Protein 3NO2 (pdb70)

Radius of gyration: 17.22 Å; Cα contacts (8 Å, |Δi|>4): 826; chains: 1; bounding box: 42×47×45 Å

Structure (mmCIF, N/CA/C/O backbone):
data_3NO2
#
_entry.id   3NO2
#
_cell.length_a   46.173
_cell.length_b   63.798
_cell.length_c   105.600
_cell.angle_alpha   90.000
_cell.angle_beta   90.000
_cell.angle_gamma   90.000
#
_symmetry.space_group_name_H-M   'P 21 21 21'
#
loop_
_entity.id
_entity.type
_entity.pdbx_description
1 polymer 'uncharacterized protein'
2 non-polymer 'CHLORIDE ION'
3 non-polymer 'CITRIC ACID'
4 non-polymer DI(HYDROXYETHYL)ETHER
5 water water
#
loop_
_atom_site.group_PDB
_atom_site.id
_atom_site.type_symbol
_atom_site.label_atom_id
_atom_site.label_alt_id
_atom_site.label_comp_id
_atom_site.label_asym_id
_atom_site.label_entity_id
_atom_site.label_seq_id
_atom_site.pdbx_PDB_ins_code
_atom_site.Cartn_x
_atom_site.Cartn_y
_atom_site.Cartn_z
_atom_site.occupancy
_atom_site.B_iso_or_equiv
_atom_site.auth_seq_id
_atom_site.auth_comp_id
_atom_site.auth_asym_id
_atom_site.auth_atom_id
_atom_site.pdbx_PDB_model_num
ATOM 1 N N . SER A 1 3 ? 39.766 -15.706 13.793 1.00 38.00 21 SER A N 1
ATOM 2 C CA . SER A 1 3 ? 41.202 -15.288 13.749 1.00 35.06 21 SER A CA 1
ATOM 3 C C . SER A 1 3 ? 41.467 -14.220 14.809 1.00 29.92 21 SER A C 1
ATOM 4 O O . SER A 1 3 ? 40.515 -13.579 15.292 1.00 28.73 21 SER A O 1
ATOM 6 N N . PRO A 1 4 ? 42.748 -14.018 15.174 1.00 24.92 22 PRO A N 1
ATOM 7 C CA . PRO A 1 4 ? 43.090 -12.937 16.114 1.00 19.89 22 PRO A CA 1
ATOM 8 C C . PRO A 1 4 ? 42.546 -11.590 15.628 1.00 16.05 22 PRO A C 1
ATOM 9 O O . PRO A 1 4 ? 42.547 -11.306 14.423 1.00 17.23 22 PRO A O 1
ATOM 13 N N . GLN A 1 5 ? 42.075 -10.814 16.573 1.00 13.14 23 GLN A N 1
ATOM 14 C CA . GLN A 1 5 ? 41.695 -9.446 16.326 1.00 11.60 23 GLN A CA 1
ATOM 15 C C . GLN A 1 5 ? 42.932 -8.668 15.855 1.00 10.67 23 GLN A C 1
ATOM 16 O O . GLN A 1 5 ? 44.033 -8.842 16.384 1.00 11.94 23 GLN A O 1
ATOM 22 N N . HIS A 1 6 ? 42.739 -7.809 14.864 1.00 8.70 24 HIS A N 1
ATOM 23 C CA . HIS A 1 6 ? 43.748 -6.864 14.441 1.00 7.88 24 HIS A CA 1
ATOM 24 C C . HIS A 1 6 ? 43.238 -5.444 14.677 1.00 8.18 24 HIS A C 1
ATOM 25 O O . HIS A 1 6 ? 42.038 -5.176 14.625 1.00 8.81 24 HIS A O 1
ATOM 32 N N . LEU A 1 7 ? 44.192 -4.556 14.950 1.00 7.63 25 LEU A N 1
ATOM 33 C CA . LEU A 1 7 ? 43.911 -3.169 15.334 1.00 6.73 25 LEU A CA 1
ATOM 34 C C . LEU A 1 7 ? 44.731 -2.231 14.487 1.00 6.95 25 LEU A C 1
ATOM 35 O O . LEU A 1 7 ? 45.951 -2.300 14.463 1.00 7.26 25 LEU A O 1
ATOM 40 N N . LEU A 1 8 ? 44.047 -1.378 13.767 1.00 6.36 26 LEU A N 1
ATOM 41 C CA . LEU A 1 8 ? 44.655 -0.284 12.990 1.00 6.11 26 LEU A CA 1
ATOM 42 C C . LEU A 1 8 ? 44.875 0.885 13.964 1.00 6.65 26 LEU A C 1
ATOM 43 O O . LEU A 1 8 ? 43.945 1.267 14.657 1.00 6.46 26 LEU A O 1
ATOM 48 N N . VAL A 1 9 ? 46.065 1.425 14.000 1.00 6.26 27 VAL A N 1
ATOM 49 C CA . VAL A 1 9 ? 46.423 2.503 14.965 1.00 5.99 27 VAL A CA 1
ATOM 50 C C . VAL A 1 9 ? 47.253 3.582 14.275 1.00 6.43 27 VAL A C 1
ATOM 51 O O . VAL A 1 9 ? 47.961 3.342 13.277 1.00 6.66 27 VAL A O 1
ATOM 55 N N . GLY A 1 10 ? 47.228 4.763 14.879 1.00 6.24 28 GLY A N 1
ATOM 56 C CA . GLY A 1 10 ? 48.060 5.852 14.482 1.00 5.48 28 GLY A CA 1
ATOM 57 C C . GLY A 1 10 ? 48.125 6.856 15.610 1.00 6.11 28 GLY A C 1
ATOM 58 O O . GLY A 1 10 ? 47.440 6.697 16.643 1.00 5.89 28 GLY A O 1
ATOM 59 N N . GLY A 1 11 ? 48.905 7.904 15.471 1.00 5.09 29 GLY A N 1
ATOM 60 C CA . GLY A 1 11 ? 48.935 8.951 16.472 1.00 4.66 29 GLY A CA 1
ATOM 61 C C . GLY A 1 11 ? 49.812 10.098 16.144 1.00 5.06 29 GLY A C 1
ATOM 62 O O . GLY A 1 11 ? 50.815 9.957 15.410 1.00 6.16 29 GLY A O 1
ATOM 63 N N . SER A 1 12 ? 49.509 11.253 16.739 1.00 5.14 30 SER A N 1
ATOM 64 C CA . SER A 1 12 ? 50.312 12.426 16.582 1.00 6.34 30 SER A CA 1
ATOM 65 C C . SER A 1 12 ? 51.711 12.118 17.092 1.00 6.23 30 SER A C 1
ATOM 66 O O . SER A 1 12 ? 51.877 11.536 18.177 1.00 7.02 30 SER A O 1
ATOM 69 N N . GLY A 1 13 ? 52.740 12.562 16.362 1.00 7.39 31 GLY A N 1
ATOM 70 C CA . GLY A 1 13 ? 54.124 12.330 16.791 1.00 8.10 31 GLY A CA 1
ATOM 71 C C . GLY A 1 13 ? 54.630 10.929 16.479 1.00 8.70 31 GLY A C 1
ATOM 72 O O . GLY A 1 13 ? 55.746 10.577 16.908 1.00 10.95 31 GLY A O 1
ATOM 73 N N . TRP A 1 14 ? 53.857 10.104 15.785 1.00 6.98 32 TRP A N 1
ATOM 74 C CA . TRP A 1 14 ? 54.293 8.808 15.268 1.00 6.82 32 TRP A CA 1
ATOM 75 C C . TRP A 1 14 ? 54.183 8.878 13.771 1.00 7.39 32 TRP A C 1
ATOM 76 O O . TRP A 1 14 ? 53.129 9.152 13.209 1.00 7.89 32 TRP A O 1
ATOM 87 N N . ASN A 1 15 ? 55.311 8.684 13.095 1.00 7.23 33 ASN A N 1
ATOM 88 C CA . ASN A 1 15 ? 55.389 8.828 11.642 1.00 8.37 33 ASN A CA 1
ATOM 89 C C . ASN A 1 15 ? 55.007 7.627 10.804 1.00 9.45 33 ASN A C 1
ATOM 90 O O . ASN A 1 15 ? 55.414 7.526 9.631 1.00 9.45 33 ASN A O 1
ATOM 95 N N A LYS A 1 16 ? 54.220 6.719 11.382 0.50 7.92 34 LYS A N 1
ATOM 96 N N B LYS A 1 16 ? 54.224 6.718 11.359 0.50 8.16 34 LYS A N 1
ATOM 97 C CA A LYS A 1 16 ? 53.675 5.524 10.722 0.50 7.95 34 LYS A CA 1
ATOM 98 C CA B LYS A 1 16 ? 53.594 5.674 10.575 0.50 9.03 34 LYS A CA 1
ATOM 99 C C A LYS A 1 16 ? 52.238 5.364 11.150 0.50 7.96 34 LYS A C 1
ATOM 100 C C B LYS A 1 16 ? 52.231 5.402 11.121 0.50 8.00 34 LYS A C 1
ATOM 101 O O A LYS A 1 16 ? 51.881 5.741 12.271 0.50 8.93 34 LYS A O 1
ATOM 102 O O B LYS A 1 16 ? 51.935 5.724 12.280 0.50 9.28 34 LYS A O 1
ATOM 113 N N . ILE A 1 17 ? 51.414 4.753 10.305 1.00 6.71 35 ILE A N 1
ATOM 114 C CA . ILE A 1 17 ? 50.219 4.056 10.789 1.00 7.69 35 ILE A CA 1
ATOM 115 C C . ILE A 1 17 ? 50.534 2.559 10.735 1.00 7.42 35 ILE A C 1
ATOM 116 O O . ILE A 1 17 ? 51.425 2.135 9.994 1.00 7.68 35 ILE A O 1
ATOM 121 N N . ALA A 1 18 ? 49.868 1.769 11.547 1.00 7.60 36 ALA A N 1
ATOM 122 C CA . ALA A 1 18 ? 50.237 0.384 11.725 1.00 7.35 36 ALA A CA 1
ATOM 123 C C . ALA A 1 18 ? 49.030 -0.469 11.970 1.00 6.32 36 ALA A C 1
ATOM 124 O O . ALA A 1 18 ? 47.993 0.011 12.437 1.00 7.16 36 ALA A O 1
ATOM 126 N N . ILE A 1 19 ? 49.163 -1.770 11.696 1.00 6.44 37 ILE A N 1
ATOM 127 C CA . ILE A 1 19 ? 48.184 -2.762 12.102 1.00 6.41 37 ILE A CA 1
ATOM 128 C C . ILE A 1 19 ? 48.874 -3.728 13.045 1.00 6.28 37 ILE A C 1
ATOM 129 O O . ILE A 1 19 ? 49.982 -4.218 12.768 1.00 7.67 37 ILE A O 1
ATOM 134 N N . ILE A 1 20 ? 48.249 -3.942 14.199 1.00 6.47 38 ILE A N 1
ATOM 135 C CA . ILE A 1 20 ? 48.779 -4.766 15.283 1.00 7.20 38 ILE A CA 1
ATOM 136 C C . ILE A 1 20 ? 47.863 -5.988 15.430 1.00 7.39 38 ILE A C 1
ATOM 137 O O . ILE A 1 20 ? 46.637 -5.885 15.458 1.00 8.09 38 ILE A O 1
ATOM 142 N N . ASN A 1 21 ? 48.492 -7.158 15.538 1.00 6.77 39 ASN A N 1
ATOM 143 C CA . ASN A 1 21 ? 47.787 -8.370 15.966 1.00 8.01 39 ASN A CA 1
ATOM 144 C C . ASN A 1 21 ? 47.584 -8.269 17.472 1.00 6.60 39 ASN A C 1
ATOM 145 O O . ASN A 1 21 ? 48.553 -8.171 18.229 1.00 7.37 39 ASN A O 1
ATOM 150 N N . LYS A 1 22 ? 46.341 -8.128 17.892 1.00 6.35 40 LYS A N 1
ATOM 151 C CA . LYS A 1 22 ? 46.040 -7.862 19.300 1.00 7.54 40 LYS A CA 1
ATOM 152 C C . LYS A 1 22 ? 46.622 -8.947 20.237 1.00 7.51 40 LYS A C 1
ATOM 153 O O . LYS A 1 22 ? 47.147 -8.642 21.305 1.00 8.21 40 LYS A O 1
ATOM 159 N N . ASP A 1 23 ? 46.503 -10.186 19.827 1.00 6.95 41 ASP A N 1
ATOM 160 C CA . ASP A 1 23 ? 46.893 -11.313 20.654 1.00 6.98 41 ASP A CA 1
ATOM 161 C C . ASP A 1 23 ? 48.389 -11.394 20.840 1.00 8.13 41 ASP A C 1
ATOM 162 O O . ASP A 1 23 ? 48.859 -11.576 21.968 1.00 8.01 41 ASP A O 1
ATOM 167 N N . THR A 1 24 ? 49.147 -11.252 19.763 1.00 6.63 42 THR A N 1
ATOM 168 C CA . THR A 1 24 ? 50.595 -11.288 19.834 1.00 7.02 42 THR A CA 1
ATOM 169 C C . THR A 1 24 ? 51.249 -9.956 20.211 1.00 6.43 42 THR A C 1
ATOM 170 O O . THR A 1 24 ? 52.415 -9.915 20.619 1.00 6.55 42 THR A O 1
ATOM 174 N N . LYS A 1 25 ? 50.480 -8.873 20.068 1.00 6.54 43 LYS A N 1
ATOM 175 C CA . LYS A 1 25 ? 50.981 -7.507 20.267 1.00 6.65 43 LYS A CA 1
ATOM 176 C C . LYS A 1 25 ? 52.063 -7.135 19.249 1.00 7.75 43 LYS A C 1
ATOM 177 O O . LYS A 1 25 ? 52.856 -6.239 19.519 1.00 10.35 43 LYS A O 1
ATOM 183 N N A GLU A 1 26 ? 52.082 -7.786 18.097 0.50 7.19 44 GLU A N 1
ATOM 184 N N B GLU A 1 26 ? 52.076 -7.771 18.095 0.50 7.79 44 GLU A N 1
ATOM 185 C CA A GLU A 1 26 ? 53.070 -7.524 17.061 0.50 7.90 44 GLU A CA 1
ATOM 186 C CA B GLU A 1 26 ? 53.083 -7.499 17.093 0.50 8.90 44 GLU A CA 1
ATOM 187 C C A GLU A 1 26 ? 52.517 -6.564 16.018 0.50 8.02 44 GLU A C 1
ATOM 188 C C B GLU A 1 26 ? 52.533 -6.592 15.999 0.50 8.69 44 GLU A C 1
ATOM 189 O O A GLU A 1 26 ? 51.354 -6.658 15.633 0.50 7.73 44 GLU A O 1
ATOM 190 O O B GLU A 1 26 ? 51.390 -6.750 15.561 0.50 8.18 44 GLU A O 1
ATOM 201 N N . ILE A 1 27 ? 53.353 -5.645 15.573 1.00 9.28 45 ILE A N 1
ATOM 202 C CA . ILE A 1 27 ? 53.050 -4.838 14.363 1.00 9.17 45 ILE A CA 1
ATOM 203 C C . ILE A 1 27 ? 53.226 -5.756 13.143 1.00 9.97 45 ILE A C 1
ATOM 204 O O . ILE A 1 27 ? 54.342 -6.302 12.919 1.00 11.95 45 ILE A O 1
ATOM 209 N N . VAL A 1 28 ? 52.157 -5.986 12.384 1.00 8.20 46 VAL A N 1
ATOM 210 C CA . VAL A 1 28 ? 52.217 -6.866 11.227 1.00 9.95 46 VAL A CA 1
ATOM 211 C C . VAL A 1 28 ? 52.238 -6.110 9.896 1.00 11.20 46 VAL A C 1
ATOM 212 O O . VAL A 1 28 ? 52.420 -6.732 8.851 1.00 12.91 46 VAL A O 1
ATOM 216 N N . TRP A 1 29 ? 52.034 -4.797 9.922 1.00 9.52 47 TRP A N 1
ATOM 217 C CA . TRP A 1 29 ? 51.960 -3.971 8.716 1.00 10.10 47 TRP A CA 1
ATOM 218 C C . TRP A 1 29 ? 52.135 -2.532 9.141 1.00 10.89 47 TRP A C 1
ATOM 219 O O . TRP A 1 29 ? 51.645 -2.136 10.232 1.00 8.66 47 TRP A O 1
ATOM 230 N N A GLU A 1 30 ? 52.903 -1.764 8.363 0.50 9.93 48 GLU A N 1
ATOM 231 N N B GLU A 1 30 ? 52.692 -1.721 8.264 0.50 10.27 48 GLU A N 1
ATOM 232 C CA A GLU A 1 30 ? 53.036 -0.313 8.536 0.50 8.91 48 GLU A CA 1
ATOM 233 C CA B GLU A 1 30 ? 52.845 -0.320 8.550 0.50 11.44 48 GLU A CA 1
ATOM 234 C C A GLU A 1 30 ? 52.842 0.410 7.199 0.50 9.85 48 GLU A C 1
ATOM 235 C C B GLU A 1 30 ? 53.023 0.459 7.271 0.50 10.75 48 GLU A C 1
ATOM 236 O O A GLU A 1 30 ? 52.938 -0.189 6.089 0.50 7.83 48 GLU A O 1
ATOM 237 O O B GLU A 1 30 ? 53.563 -0.058 6.283 0.50 9.92 48 GLU A O 1
ATOM 248 N N . TYR A 1 31 ? 52.558 1.702 7.316 1.00 9.59 49 TYR A N 1
ATOM 249 C CA . TYR A 1 31 ? 52.511 2.596 6.155 1.00 8.38 49 TYR A CA 1
ATOM 250 C C . TYR A 1 31 ? 53.062 3.943 6.598 1.00 9.75 49 TYR A C 1
ATOM 251 O O . TYR A 1 31 ? 52.726 4.441 7.686 1.00 9.10 49 TYR A O 1
ATOM 260 N N . PRO A 1 32 ? 53.945 4.553 5.800 1.00 10.44 50 PRO A N 1
ATOM 261 C CA . PRO A 1 32 ? 54.656 5.734 6.260 1.00 11.11 50 PRO A CA 1
ATOM 262 C C . PRO A 1 32 ? 53.852 7.028 6.141 1.00 9.78 50 PRO A C 1
ATOM 263 O O . PRO A 1 32 ? 53.020 7.209 5.237 1.00 11.52 50 PRO A O 1
ATOM 267 N N . LEU A 1 33 ? 54.100 7.942 7.078 1.00 8.26 51 LEU A N 1
ATOM 268 C CA . LEU A 1 33 ? 53.604 9.298 6.992 1.00 8.09 51 LEU A CA 1
ATOM 269 C C . LEU A 1 33 ? 54.775 10.204 6.579 1.00 10.79 51 LEU A C 1
ATOM 270 O O . LEU A 1 33 ? 55.929 9.963 6.943 1.00 13.23 51 LEU A O 1
ATOM 275 N N . GLU A 1 34 ? 54.461 11.296 5.905 1.00 8.80 52 GLU A N 1
ATOM 276 C CA . GLU A 1 34 ? 55.481 12.219 5.385 1.00 8.07 52 GLU A CA 1
ATOM 277 C C . GLU A 1 34 ? 55.778 13.363 6.330 1.00 10.48 52 GLU A C 1
ATOM 278 O O . GLU A 1 34 ? 55.082 13.606 7.318 1.00 10.57 52 GLU A O 1
ATOM 284 N N . LYS A 1 35 ? 56.844 14.094 6.015 1.00 9.83 53 LYS A N 1
ATOM 285 C CA . LYS A 1 35 ? 57.240 15.255 6.771 1.00 11.59 53 LYS A CA 1
ATOM 286 C C . LYS A 1 35 ? 56.144 16.267 6.838 1.00 8.60 53 LYS A C 1
ATOM 287 O O . LYS A 1 35 ? 55.575 16.714 5.832 1.00 10.53 53 LYS A O 1
ATOM 293 N N . GLY A 1 36 ? 55.807 16.667 8.071 1.00 11.12 54 GLY A N 1
ATOM 294 C CA . GLY A 1 36 ? 54.743 17.631 8.287 1.00 12.65 54 GLY A CA 1
ATOM 295 C C . GLY A 1 36 ? 53.364 17.006 8.482 1.00 12.14 54 GLY A C 1
ATOM 296 O O . GLY A 1 36 ? 52.392 17.725 8.806 1.00 14.52 54 GLY A O 1
ATOM 297 N N . TRP A 1 37 ? 53.244 15.697 8.275 1.00 9.02 55 TRP A N 1
ATOM 298 C CA . TRP A 1 37 ? 51.966 15.023 8.464 1.00 8.63 55 TRP A CA 1
ATOM 299 C C . TRP A 1 37 ? 51.724 14.734 9.947 1.00 8.60 55 TRP A C 1
ATOM 300 O O . TRP A 1 37 ? 52.656 14.550 10.723 1.00 10.93 55 TRP A O 1
ATOM 311 N N . GLU A 1 38 ? 50.473 14.755 10.361 1.00 6.84 56 GLU A N 1
ATOM 312 C CA . GLU A 1 38 ? 50.073 14.453 11.714 1.00 6.14 56 GLU A CA 1
ATOM 313 C C . GLU A 1 38 ? 48.805 13.644 11.612 1.00 6.11 56 GLU A C 1
ATOM 314 O O . GLU A 1 38 ? 47.809 14.166 11.077 1.00 5.34 56 GLU A O 1
ATOM 320 N N . CYS A 1 39 ? 48.808 12.405 12.108 1.00 5.52 57 CYS A N 1
ATOM 321 C CA . CYS A 1 39 ? 47.658 11.511 12.049 1.00 5.00 57 CYS A CA 1
ATOM 322 C C . CYS A 1 39 ? 47.007 11.341 13.401 1.00 6.85 57 CYS A C 1
ATOM 323 O O . CYS A 1 39 ? 47.585 10.760 14.321 1.00 6.42 57 CYS A O 1
ATOM 326 N N . ASN A 1 40 ? 45.797 11.907 13.520 1.00 5.42 58 ASN A N 1
ATOM 327 C CA . ASN A 1 40 ? 44.919 11.725 14.694 1.00 4.80 58 ASN A CA 1
ATOM 328 C C . ASN A 1 40 ? 43.661 10.935 14.429 1.00 4.77 58 ASN A C 1
ATOM 329 O O . ASN A 1 40 ? 42.867 10.800 15.351 1.00 5.40 58 ASN A O 1
ATOM 334 N N . SER A 1 41 ? 43.487 10.429 13.207 1.00 4.50 59 SER A N 1
ATOM 335 C CA . SER A 1 41 ? 42.351 9.608 12.837 1.00 4.58 59 SER A CA 1
ATOM 336 C C . SER A 1 41 ? 42.754 8.528 11.823 1.00 4.86 59 SER A C 1
ATOM 337 O O . SER A 1 41 ? 43.261 8.832 10.741 1.00 6.01 59 SER A O 1
ATOM 340 N N . VAL A 1 42 ? 42.479 7.270 12.200 1.00 5.48 60 VAL A N 1
ATOM 341 C CA . VAL A 1 42 ? 42.506 6.115 11.312 1.00 5.46 60 VAL A CA 1
ATOM 342 C C . VAL A 1 42 ? 41.170 5.396 11.380 1.00 6.04 60 VAL A C 1
ATOM 343 O O . VAL A 1 42 ? 40.499 5.419 12.418 1.00 6.35 60 VAL A O 1
ATOM 347 N N . ALA A 1 43 ? 40.781 4.730 10.303 1.00 5.98 61 ALA A N 1
ATOM 348 C CA . ALA A 1 43 ? 39.528 3.981 10.260 1.00 6.48 61 ALA A CA 1
ATOM 349 C C . ALA A 1 43 ? 39.648 2.909 9.182 1.00 6.92 61 ALA A C 1
ATOM 350 O O . ALA A 1 43 ? 40.428 3.032 8.246 1.00 7.17 61 ALA A O 1
ATOM 352 N N . ALA A 1 44 ? 38.909 1.822 9.363 1.00 7.62 62 ALA A N 1
ATOM 353 C CA . ALA A 1 44 ? 38.858 0.699 8.409 1.00 7.45 62 ALA A CA 1
ATOM 354 C C . ALA A 1 44 ? 37.467 0.520 7.907 1.00 8.39 62 ALA A C 1
ATOM 355 O O . ALA A 1 44 ? 36.484 0.668 8.646 1.00 11.13 62 ALA A O 1
ATOM 357 N N . THR A 1 45 ? 37.386 0.158 6.643 1.00 8.24 63 THR A N 1
ATOM 358 C CA . THR A 1 45 ? 36.095 -0.284 6.079 1.00 9.44 63 THR A CA 1
ATOM 359 C C . THR A 1 45 ? 35.902 -1.761 6.380 1.00 11.71 63 THR A C 1
ATOM 360 O O . THR A 1 45 ? 36.839 -2.478 6.702 1.00 11.55 63 THR A O 1
ATOM 364 N N . LYS A 1 46 ? 34.668 -2.221 6.240 1.00 13.21 64 LYS A N 1
ATOM 365 C CA . LYS A 1 46 ? 34.360 -3.656 6.437 1.00 16.46 64 LYS A CA 1
ATOM 366 C C . LYS A 1 46 ? 35.170 -4.513 5.498 1.00 16.29 64 LYS A C 1
ATOM 367 O O . LYS A 1 46 ? 35.587 -5.614 5.869 1.00 18.10 64 LYS A O 1
ATOM 370 N N . ALA A 1 47 ? 35.409 -3.998 4.300 1.00 15.04 65 ALA A N 1
ATOM 371 C CA . ALA A 1 47 ? 36.199 -4.692 3.294 1.00 16.26 65 ALA A CA 1
ATOM 372 C C . ALA A 1 47 ? 37.698 -4.672 3.554 1.00 15.87 65 ALA A C 1
ATOM 373 O O . ALA A 1 47 ? 38.437 -5.348 2.844 1.00 19.98 65 ALA A O 1
ATOM 375 N N . GLY A 1 48 ? 38.149 -3.900 4.552 1.00 12.94 66 GLY A N 1
ATOM 376 C CA . GLY A 1 48 ? 39.558 -3.898 4.939 1.00 13.26 66 GLY A CA 1
ATOM 377 C C . GLY A 1 48 ? 40.404 -2.768 4.359 1.00 12.35 66 GLY A C 1
ATOM 378 O O . GLY A 1 48 ? 41.620 -2.800 4.485 1.00 14.09 66 GLY A O 1
ATOM 379 N N . GLU A 1 49 ? 39.761 -1.818 3.686 1.00 10.77 67 GLU A N 1
ATOM 380 C CA . GLU A 1 49 ? 40.465 -0.622 3.208 1.00 11.04 67 GLU A CA 1
ATOM 381 C C . GLU A 1 49 ? 40.706 0.313 4.389 1.00 9.14 67 GLU A C 1
ATOM 382 O O . GLU A 1 49 ? 40.033 0.214 5.418 1.00 9.47 67 GLU A O 1
ATOM 388 N N . ILE A 1 50 ? 41.677 1.193 4.229 1.00 7.97 68 ILE A N 1
ATOM 389 C CA . ILE A 1 50 ? 42.216 1.996 5.320 1.00 7.88 68 ILE A CA 1
ATOM 390 C C . ILE A 1 50 ? 42.060 3.480 4.972 1.00 8.34 68 ILE A C 1
ATOM 391 O O . ILE A 1 50 ? 42.509 3.929 3.915 1.00 8.67 68 ILE A O 1
ATOM 396 N N . LEU A 1 51 ? 41.394 4.235 5.855 1.00 7.72 69 LEU A N 1
ATOM 397 C CA . LEU A 1 51 ? 41.187 5.672 5.729 1.00 6.58 69 LEU A CA 1
ATOM 398 C C . LEU A 1 51 ? 42.008 6.354 6.834 1.00 6.49 69 LEU A C 1
ATOM 399 O O . LEU A 1 51 ? 41.993 5.879 7.988 1.00 7.16 69 LEU A O 1
ATOM 404 N N . PHE A 1 52 ? 42.721 7.420 6.514 1.00 6.21 70 PHE A N 1
ATOM 405 C CA . PHE A 1 52 ? 43.393 8.188 7.565 1.00 5.92 70 PHE A CA 1
ATOM 406 C C . PHE A 1 52 ? 43.463 9.634 7.213 1.00 6.94 70 PHE A C 1
ATOM 407 O O . PHE A 1 52 ? 43.586 10.000 6.036 1.00 6.96 70 PHE A O 1
ATOM 415 N N . SER A 1 53 ? 43.490 10.475 8.243 1.00 5.64 71 SER A N 1
ATOM 416 C CA . SER A 1 53 ? 43.812 11.888 8.091 1.00 5.64 71 SER A CA 1
ATOM 417 C C . SER A 1 53 ? 45.260 12.104 8.444 1.00 5.77 71 SER A C 1
ATOM 418 O O . SER A 1 53 ? 45.865 11.374 9.265 1.00 6.09 71 SER A O 1
ATOM 421 N N A TYR A 1 54 ? 45.826 13.139 7.842 0.50 5.85 72 TYR A N 1
ATOM 422 N N B TYR A 1 54 ? 45.842 13.133 7.839 0.50 5.46 72 TYR A N 1
ATOM 423 C CA A TYR A 1 54 ? 47.233 13.422 8.013 0.50 6.48 72 TYR A CA 1
ATOM 424 C CA B TYR A 1 54 ? 47.265 13.413 7.994 0.50 6.00 72 TYR A CA 1
ATOM 425 C C A TYR A 1 54 ? 47.576 14.909 8.072 0.50 6.63 72 TYR A C 1
ATOM 426 C C B TYR A 1 54 ? 47.590 14.909 8.102 0.50 6.28 72 TYR A C 1
ATOM 427 O O A TYR A 1 54 ? 48.729 15.308 7.861 0.50 6.88 72 TYR A O 1
ATOM 428 O O B TYR A 1 54 ? 48.752 15.318 7.943 0.50 6.23 72 TYR A O 1
ATOM 445 N N . SER A 1 55 ? 46.561 15.717 8.411 1.00 5.55 73 SER A N 1
ATOM 446 C CA . SER A 1 55 ? 46.675 17.180 8.585 1.00 6.60 73 SER A CA 1
ATOM 447 C C . SER A 1 55 ? 46.684 17.904 7.270 1.00 5.45 73 SER A C 1
ATOM 448 O O . SER A 1 55 ? 45.834 18.768 6.998 1.00 6.61 73 SER A O 1
ATOM 451 N N . LYS A 1 56 ? 47.577 17.524 6.372 1.00 6.02 74 LYS A N 1
ATOM 452 C CA . LYS A 1 56 ? 47.582 18.095 5.020 1.00 6.72 74 LYS A CA 1
ATOM 453 C C . LYS A 1 56 ? 46.497 17.507 4.135 1.00 6.50 74 LYS A C 1
ATOM 454 O O . LYS A 1 56 ? 46.256 18.031 3.040 1.00 7.59 74 LYS A O 1
ATOM 460 N N . GLY A 1 57 ? 45.753 16.515 4.598 1.00 6.30 75 GLY A N 1
ATOM 461 C CA . GLY A 1 57 ? 44.688 15.895 3.790 1.00 6.03 75 GLY A CA 1
ATOM 462 C C . GLY A 1 57 ? 44.194 14.648 4.460 1.00 5.66 75 GLY A C 1
ATOM 463 O O . GLY A 1 57 ? 44.537 14.375 5.619 1.00 6.84 75 GLY A O 1
ATOM 464 N N . ALA A 1 58 ? 43.355 13.894 3.762 1.00 6.32 76 ALA A N 1
ATOM 465 C CA . ALA A 1 58 ? 42.901 12.556 4.172 1.00 6.62 76 ALA A CA 1
ATOM 466 C C . ALA A 1 58 ? 42.897 11.690 2.940 1.00 6.05 76 ALA A C 1
ATOM 467 O O . ALA A 1 58 ? 42.629 12.188 1.823 1.00 7.61 76 ALA A O 1
ATOM 469 N N . LYS A 1 59 ? 43.192 10.427 3.115 1.00 7.03 77 LYS A N 1
ATOM 470 C CA . LYS A 1 59 ? 43.219 9.521 1.980 1.00 7.28 77 LYS A CA 1
ATOM 471 C C . LYS A 1 59 ? 42.762 8.136 2.357 1.00 7.79 77 LYS A C 1
ATOM 472 O O . LYS A 1 59 ? 42.798 7.755 3.548 1.00 7.94 77 LYS A O 1
ATOM 502 N N . ILE A 1 61 ? 43.430 4.048 1.251 1.00 7.94 79 ILE A N 1
ATOM 503 C CA . ILE A 1 61 ? 44.362 3.129 0.614 1.00 8.23 79 ILE A CA 1
ATOM 504 C C . ILE A 1 61 ? 43.825 1.714 0.770 1.00 9.11 79 ILE A C 1
ATOM 505 O O . ILE A 1 61 ? 43.034 1.394 1.660 1.00 9.10 79 ILE A O 1
ATOM 510 N N . THR A 1 62 ? 44.330 0.834 -0.089 1.00 12.23 80 THR A N 1
ATOM 511 C CA . THR A 1 62 ? 44.062 -0.584 0.049 1.00 13.12 80 THR A CA 1
ATOM 512 C C . THR A 1 62 ? 44.966 -1.149 1.072 1.00 14.33 80 THR A C 1
ATOM 513 O O . THR A 1 62 ? 45.994 -0.590 1.401 1.00 12.83 80 THR A O 1
ATOM 517 N N . ARG A 1 63 ? 44.645 -2.383 1.487 1.00 17.31 81 ARG A N 1
ATOM 518 C CA . ARG A 1 63 ? 45.420 -3.053 2.439 1.00 18.27 81 ARG A CA 1
ATOM 519 C C . ARG A 1 63 ? 46.824 -3.318 1.934 1.00 17.39 81 ARG A C 1
ATOM 520 O O . ARG A 1 63 ? 47.738 -3.416 2.730 1.00 23.94 81 ARG A O 1
ATOM 528 N N . ASP A 1 64 ? 47.020 -3.415 0.608 1.00 15.64 82 ASP A N 1
ATOM 529 C CA . ASP A 1 64 ? 48.345 -3.569 0.028 1.00 16.93 82 ASP A CA 1
ATOM 530 C C . ASP A 1 64 ? 49.041 -2.258 -0.336 1.00 19.49 82 ASP A C 1
ATOM 531 O O . ASP A 1 64 ? 50.074 -2.237 -1.003 1.00 21.31 82 ASP A O 1
ATOM 536 N N . GLY A 1 65 ? 48.438 -1.154 0.089 1.00 16.46 83 GLY A N 1
ATOM 537 C CA . GLY A 1 65 ? 49.134 0.110 0.041 1.00 18.93 83 GLY A CA 1
ATOM 538 C C . GLY A 1 65 ? 48.880 0.973 -1.172 1.00 16.47 83 GLY A C 1
ATOM 539 O O . GLY A 1 65 ? 49.573 1.972 -1.335 1.00 19.73 83 GLY A O 1
ATOM 540 N N . ARG A 1 66 ? 47.904 0.639 -2.028 1.00 13.32 84 ARG A N 1
ATOM 541 C CA . ARG A 1 66 ? 47.627 1.440 -3.198 1.00 15.23 84 ARG A CA 1
ATOM 542 C C . ARG A 1 66 ? 46.630 2.529 -2.858 1.00 13.16 84 ARG A C 1
ATOM 543 O O . ARG A 1 66 ? 45.638 2.297 -2.175 1.00 11.81 84 ARG A O 1
ATOM 551 N N . GLU A 1 67 ? 46.846 3.720 -3.384 1.00 12.12 85 GLU A N 1
ATOM 552 C CA . GLU A 1 67 ? 45.990 4.847 -3.053 1.00 11.00 85 GLU A CA 1
ATOM 553 C C . GLU A 1 67 ? 44.713 4.822 -3.886 1.00 10.90 85 GLU A C 1
ATOM 554 O O . GLU A 1 67 ? 44.776 4.733 -5.119 1.00 12.81 85 GLU A O 1
ATOM 560 N N . LEU A 1 68 ? 43.570 4.876 -3.240 1.00 9.45 86 LEU A N 1
ATOM 561 C CA . LEU A 1 68 ? 42.249 4.912 -3.874 1.00 10.75 86 LEU A CA 1
ATOM 562 C C . LEU A 1 68 ? 41.827 6.331 -4.160 1.00 12.23 86 LEU A C 1
ATOM 563 O O . LEU A 1 68 ? 41.407 6.652 -5.271 1.00 14.15 86 LEU A O 1
ATOM 568 N N . TRP A 1 69 ? 41.938 7.208 -3.178 1.00 9.99 87 TRP A N 1
ATOM 569 C CA . TRP A 1 69 ? 41.566 8.598 -3.346 1.00 10.03 87 TRP A CA 1
ATOM 570 C C . TRP A 1 69 ? 42.213 9.422 -2.242 1.00 9.05 87 TRP A C 1
ATOM 571 O O . TRP A 1 69 ? 42.629 8.882 -1.230 1.00 7.80 87 TRP A O 1
ATOM 582 N N . ASN A 1 70 ? 42.258 10.728 -2.474 1.00 9.20 88 ASN A N 1
ATOM 583 C CA . ASN A 1 70 ? 42.899 11.689 -1.573 1.00 7.96 88 ASN A CA 1
ATOM 584 C C . ASN A 1 70 ? 42.155 12.995 -1.665 1.00 8.50 88 ASN A C 1
ATOM 585 O O . ASN A 1 70 ? 41.724 13.416 -2.769 1.00 9.66 88 ASN A O 1
ATOM 590 N N . ILE A 1 71 ? 41.978 13.653 -0.530 1.00 6.60 89 ILE A N 1
ATOM 591 C CA . ILE A 1 71 ? 41.465 15.024 -0.467 1.00 6.90 89 ILE A CA 1
ATOM 592 C C . ILE A 1 71 ? 42.457 15.873 0.306 1.00 8.31 89 ILE A C 1
ATOM 593 O O . ILE A 1 71 ? 42.770 15.567 1.470 1.00 7.31 89 ILE A O 1
ATOM 598 N N . ALA A 1 72 ? 42.974 16.931 -0.308 1.00 8.35 90 ALA A N 1
ATOM 599 C CA . ALA A 1 72 ? 43.867 17.865 0.349 1.00 9.69 90 ALA A CA 1
ATOM 600 C C . ALA A 1 72 ? 43.108 18.856 1.208 1.00 9.74 90 ALA A C 1
ATOM 601 O O . ALA A 1 72 ? 42.018 19.343 0.822 1.00 13.41 90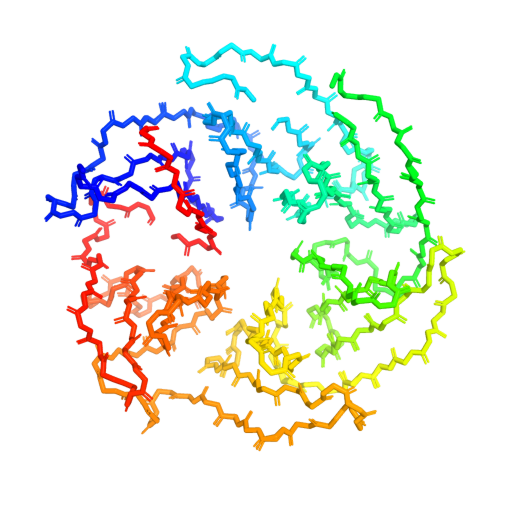 ALA A O 1
ATOM 603 N N . ALA A 1 73 ? 43.639 19.191 2.379 1.00 7.55 91 ALA A N 1
ATOM 604 C CA . ALA A 1 73 ? 43.178 20.355 3.123 1.00 8.83 91 ALA A CA 1
ATOM 605 C C . ALA A 1 73 ? 43.684 21.624 2.431 1.00 8.93 91 ALA A C 1
ATOM 606 O O . ALA A 1 73 ? 44.809 21.634 1.931 1.00 10.29 91 ALA A O 1
ATOM 608 N N . PRO A 1 74 ? 42.901 22.695 2.443 1.00 7.04 92 PRO A N 1
ATOM 609 C CA . PRO A 1 74 ? 43.424 23.958 1.938 1.00 7.59 92 PRO A CA 1
ATOM 610 C C . PRO A 1 74 ? 44.589 24.477 2.752 1.00 8.55 92 PRO A C 1
ATOM 611 O O . PRO A 1 74 ? 44.789 24.059 3.876 1.00 8.47 92 PRO A O 1
ATOM 615 N N A ALA A 1 75 ? 45.394 25.377 2.188 0.60 8.24 93 ALA A N 1
ATOM 616 N N B ALA A 1 75 ? 45.238 25.498 2.171 0.40 9.87 93 ALA A N 1
ATOM 617 C CA A ALA A 1 75 ? 46.552 25.893 2.901 0.60 7.50 93 ALA A CA 1
ATOM 618 C CA B ALA A 1 75 ? 46.104 26.423 2.888 0.40 10.00 93 ALA A CA 1
ATOM 619 C C A ALA A 1 75 ? 46.194 26.420 4.282 0.60 5.85 93 ALA A C 1
ATOM 620 C C B ALA A 1 75 ? 45.394 26.957 4.108 0.40 12.17 93 ALA A C 1
ATOM 621 O O A ALA A 1 75 ? 45.226 27.189 4.447 0.60 8.65 93 ALA A O 1
ATOM 622 O O B ALA A 1 75 ? 44.237 27.324 4.045 0.40 13.49 93 ALA A O 1
ATOM 625 N N A GLY A 1 76 ? 46.973 26.031 5.275 0.60 7.70 94 GLY A N 1
ATOM 626 N N B GLY A 1 76 ? 46.108 26.970 5.226 0.40 13.07 94 GLY A N 1
ATOM 627 C CA A GLY A 1 76 ? 46.784 26.471 6.654 0.60 10.71 94 GLY A CA 1
ATOM 628 C CA B GLY A 1 76 ? 45.588 27.460 6.499 0.40 14.48 94 GLY A CA 1
ATOM 629 C C A GLY A 1 76 ? 45.690 25.718 7.393 0.60 9.06 94 GLY A C 1
ATOM 630 C C B GLY A 1 76 ? 44.576 26.508 7.132 0.40 16.24 94 GLY A C 1
ATOM 631 O O A GLY A 1 76 ? 45.536 25.901 8.610 0.60 12.36 94 GLY A O 1
ATOM 632 O O B GLY A 1 76 ? 43.671 26.958 7.860 0.40 18.73 94 GLY A O 1
ATOM 633 N N A CYS A 1 77 ? 44.901 24.899 6.674 0.60 7.28 95 CYS A N 1
ATOM 634 N N B CYS A 1 77 ? 44.711 25.210 6.851 0.40 12.92 95 CYS A N 1
ATOM 635 C CA A CYS A 1 77 ? 43.836 24.094 7.301 0.60 6.37 95 CYS A CA 1
ATOM 636 C CA B CYS A 1 77 ? 43.823 24.191 7.431 0.40 12.41 95 CYS A CA 1
ATOM 637 C C A CYS A 1 77 ? 44.470 22.814 7.808 0.60 6.93 95 CYS A C 1
ATOM 638 C C B CYS A 1 77 ? 44.414 22.813 7.751 0.40 10.15 95 CYS A C 1
ATOM 639 O O A CYS A 1 77 ? 45.591 22.455 7.418 0.60 7.36 95 CYS A O 1
ATOM 640 O O B CYS A 1 77 ? 45.387 22.380 7.141 0.40 11.42 95 CYS A O 1
ATOM 645 N N . GLU A 1 78 ? 43.769 22.100 8.677 1.00 6.55 96 GLU A N 1
ATOM 646 C CA . GLU A 1 78 ? 44.265 20.831 9.198 1.00 6.52 96 GLU A CA 1
ATOM 647 C C . GLU A 1 78 ? 43.164 19.793 9.131 1.00 5.63 96 GLU A C 1
ATOM 648 O O . GLU A 1 78 ? 42.155 19.816 9.880 1.00 6.35 96 GLU A O 1
ATOM 662 N N . GLN A 1 80 ? 41.807 16.654 10.297 1.00 5.00 98 GLN A N 1
ATOM 663 C CA . GLN A 1 80 ? 42.014 15.928 11.538 1.00 4.61 98 GLN A CA 1
ATOM 664 C C . GLN A 1 80 ? 40.976 14.849 11.814 1.00 4.80 98 GLN A C 1
ATOM 665 O O . GLN A 1 80 ? 41.245 14.011 12.669 1.00 5.70 98 GLN A O 1
ATOM 671 N N . THR A 1 81 ? 39.822 14.853 11.134 1.00 4.80 99 THR A N 1
ATOM 672 C CA . THR A 1 81 ? 38.813 13.826 11.228 1.00 4.46 99 THR A CA 1
ATOM 673 C C . THR A 1 81 ? 38.877 12.917 10.027 1.00 4.98 99 THR A C 1
ATOM 674 O O . THR A 1 81 ? 39.001 13.381 8.900 1.00 5.29 99 THR A O 1
ATOM 678 N N . ALA A 1 82 ? 38.725 11.622 10.268 1.00 5.07 100 ALA A N 1
ATOM 679 C CA . ALA A 1 82 ? 38.583 10.624 9.200 1.00 5.70 100 ALA A CA 1
ATOM 680 C C . ALA A 1 82 ? 37.968 9.361 9.822 1.00 5.36 100 ALA A C 1
ATOM 681 O O . ALA A 1 82 ? 38.658 8.644 10.538 1.00 7.26 100 ALA A O 1
ATOM 683 N N . ARG A 1 83 ? 36.699 9.084 9.556 1.00 6.01 101 ARG A N 1
ATOM 684 C CA . ARG A 1 83 ? 36.008 7.908 10.092 1.00 8.35 101 ARG A CA 1
ATOM 685 C C . ARG A 1 83 ? 35.125 7.311 9.009 1.00 8.62 101 ARG A C 1
ATOM 686 O O . ARG A 1 83 ? 34.806 7.945 8.008 1.00 8.08 101 ARG A O 1
ATOM 694 N N . ILE A 1 84 ? 34.722 6.062 9.223 1.00 8.56 102 ILE A N 1
ATOM 695 C CA . ILE A 1 84 ? 33.698 5.406 8.420 1.00 7.96 102 ILE A CA 1
ATOM 696 C C . ILE A 1 84 ? 32.402 5.415 9.205 1.00 8.69 102 ILE A C 1
ATOM 697 O O . ILE A 1 84 ? 32.351 4.942 10.365 1.00 9.87 102 ILE A O 1
ATOM 702 N N . LEU A 1 85 ? 31.372 6.000 8.607 1.00 9.62 103 LEU A N 1
ATOM 703 C CA . LEU A 1 85 ? 30.075 6.092 9.218 1.00 11.41 103 LEU A CA 1
ATOM 704 C C . LEU A 1 85 ? 29.352 4.725 9.156 1.00 11.94 103 LEU A C 1
ATOM 705 O O . LEU A 1 85 ? 29.725 3.854 8.375 1.00 12.00 103 LEU A O 1
ATOM 710 N N . PRO A 1 86 ? 28.354 4.543 10.008 1.00 13.60 104 PRO A N 1
ATOM 711 C CA . PRO A 1 86 ? 27.542 3.300 9.916 1.00 13.10 104 PRO A CA 1
ATOM 712 C C . PRO A 1 86 ? 26.988 2.987 8.536 1.00 15.61 104 PRO A C 1
ATOM 713 O O . PRO A 1 86 ? 26.850 1.790 8.218 1.00 18.03 104 PRO A O 1
ATOM 717 N N . ASP A 1 87 ? 26.708 4.001 7.731 1.00 13.05 105 ASP A N 1
ATOM 718 C CA . ASP A 1 87 ? 26.242 3.795 6.354 1.00 13.98 105 ASP A CA 1
ATOM 719 C C . ASP A 1 87 ? 27.340 3.382 5.339 1.00 15.37 105 ASP A C 1
ATOM 720 O O . ASP A 1 87 ? 27.022 3.158 4.145 1.00 14.90 105 ASP A O 1
ATOM 725 N N . GLY A 1 88 ? 28.601 3.288 5.790 1.00 12.28 106 GLY A N 1
ATOM 726 C CA . GLY A 1 88 ? 29.708 2.891 4.976 1.00 11.80 106 GLY A CA 1
ATOM 727 C C . GLY A 1 88 ? 30.448 4.029 4.257 1.00 10.41 106 GLY A C 1
ATOM 728 O O . GLY A 1 88 ? 31.536 3.815 3.730 1.00 12.88 106 GLY A O 1
ATOM 729 N N . ASN A 1 89 ? 29.872 5.221 4.283 1.00 10.65 107 ASN A N 1
ATOM 730 C CA . ASN A 1 89 ? 30.559 6.364 3.702 1.00 9.82 107 ASN A CA 1
ATOM 731 C C . ASN A 1 89 ? 31.617 6.909 4.657 1.00 9.78 107 ASN A C 1
ATOM 732 O O . ASN A 1 89 ? 31.555 6.661 5.857 1.00 11.08 107 ASN A O 1
ATOM 737 N N . ALA A 1 90 ? 32.583 7.630 4.128 1.00 8.21 108 ALA A N 1
ATOM 738 C CA . ALA A 1 90 ? 33.597 8.290 4.950 1.00 7.31 108 ALA A CA 1
ATOM 739 C C . ALA A 1 90 ? 33.152 9.663 5.371 1.00 8.12 108 ALA A C 1
ATOM 740 O O . ALA A 1 90 ? 32.402 10.338 4.639 1.00 9.49 108 ALA A O 1
ATOM 742 N N A LEU A 1 91 ? 33.580 10.069 6.561 0.50 6.89 109 LEU A N 1
ATOM 743 N N B LEU A 1 91 ? 33.618 10.087 6.535 0.50 7.33 109 LEU A N 1
ATOM 744 C CA A LEU A 1 91 ? 33.399 11.420 7.078 0.50 5.99 109 LEU A CA 1
ATOM 745 C CA B LEU A 1 91 ? 33.420 11.448 6.999 0.50 7.15 109 LEU A CA 1
ATOM 746 C C A LEU A 1 91 ? 34.827 11.921 7.297 0.50 5.06 109 LEU A C 1
ATOM 747 C C B LEU A 1 91 ? 34.784 11.995 7.380 0.50 6.69 109 LEU A C 1
ATOM 748 O O A LEU A 1 91 ? 35.645 11.275 8.000 0.50 4.52 109 LEU A O 1
ATOM 749 O O B LEU A 1 91 ? 35.502 11.474 8.277 0.50 7.65 109 LEU A O 1
ATOM 758 N N . VAL A 1 92 ? 35.163 13.060 6.687 1.00 6.35 110 VAL A N 1
ATOM 759 C CA . VAL A 1 92 ? 36.439 13.731 6.938 1.00 5.73 110 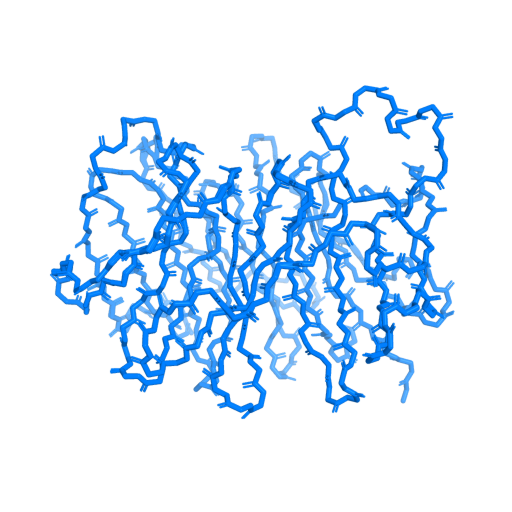VAL A CA 1
ATOM 760 C C . VAL A 1 92 ? 36.181 15.179 7.281 1.00 6.17 110 VAL A C 1
ATOM 761 O O . VAL A 1 92 ? 35.130 15.729 6.951 1.00 7.01 110 VAL A O 1
ATOM 765 N N . ALA A 1 93 ? 37.115 15.867 7.910 1.00 5.26 111 ALA A N 1
ATOM 766 C CA . ALA A 1 93 ? 36.910 17.262 8.272 1.00 5.82 111 ALA A CA 1
ATOM 767 C C . ALA A 1 93 ? 38.233 17.972 8.515 1.00 5.44 111 ALA A C 1
ATOM 768 O O . ALA A 1 93 ? 39.156 17.370 9.064 1.00 5.02 111 ALA A O 1
ATOM 770 N N . TRP A 1 94 ? 38.266 19.262 8.166 1.00 4.74 112 TRP A N 1
ATOM 771 C CA . TRP A 1 94 ? 39.408 20.101 8.428 1.00 4.92 112 TRP A CA 1
ATOM 772 C C . TRP A 1 94 ? 39.069 21.298 9.293 1.00 5.51 112 TRP A C 1
ATOM 773 O O . TRP A 1 94 ? 38.045 21.971 9.151 1.00 5.89 112 TRP A O 1
ATOM 784 N N . CYS A 1 95 ? 39.995 21.575 10.211 1.00 5.55 113 CYS A N 1
ATOM 785 C CA . CYS A 1 95 ? 40.046 22.807 10.962 1.00 6.02 113 CYS A CA 1
ATOM 786 C C . CYS A 1 95 ? 40.447 23.933 10.050 1.00 5.92 113 CYS A C 1
ATOM 787 O O . CYS A 1 95 ? 41.306 23.748 9.172 1.00 6.81 113 CYS A O 1
ATOM 790 N N . GLY A 1 96 ? 39.845 25.092 10.229 1.00 5.47 114 GLY A N 1
ATOM 791 C CA . GLY A 1 96 ? 40.178 26.251 9.392 1.00 5.86 114 GLY A CA 1
ATOM 792 C C . GLY A 1 96 ? 39.140 27.333 9.537 1.00 7.43 114 GLY A C 1
ATOM 793 O O . GLY A 1 96 ? 38.479 27.480 10.586 1.00 7.39 114 GLY A O 1
ATOM 794 N N . HIS A 1 97 ? 38.994 28.115 8.459 1.00 8.34 115 HIS A N 1
ATOM 795 C CA . HIS A 1 97 ? 38.105 29.305 8.413 1.00 7.40 115 HIS A CA 1
ATOM 796 C C . HIS A 1 97 ? 37.480 29.392 7.020 1.00 9.26 115 HIS A C 1
ATOM 797 O O . HIS A 1 97 ? 38.040 30.077 6.138 1.00 10.40 115 HIS A O 1
ATOM 804 N N . PRO A 1 98 ? 36.402 28.656 6.773 1.00 7.99 116 PRO A N 1
ATOM 805 C CA . PRO A 1 98 ? 35.612 27.894 7.730 1.00 7.77 116 PRO A CA 1
ATOM 806 C C . PRO A 1 98 ? 36.133 26.486 7.981 1.00 6.75 116 PRO A C 1
ATOM 807 O O . PRO A 1 98 ? 36.772 25.861 7.124 1.00 7.40 116 PRO A O 1
ATOM 811 N N . SER A 1 99 ? 35.804 25.970 9.141 1.00 7.24 117 SER A N 1
ATOM 812 C CA . SER A 1 99 ? 35.895 24.537 9.380 1.00 6.30 117 SER A CA 1
ATOM 813 C C . SER A 1 99 ? 35.008 23.829 8.386 1.00 6.94 117 SER A C 1
ATOM 814 O O . SER A 1 99 ? 33.900 24.319 8.099 1.00 7.52 117 SER A O 1
ATOM 817 N N . THR A 1 100 ? 35.450 22.697 7.856 1.00 6.53 118 THR A N 1
ATOM 818 C CA . THR A 1 100 ? 34.678 22.029 6.792 1.00 6.32 118 THR A CA 1
ATOM 819 C C . THR A 1 100 ? 34.589 20.536 7.083 1.00 6.58 118 THR A C 1
ATOM 820 O O . THR A 1 100 ? 35.593 19.890 7.382 1.00 6.78 118 THR A O 1
ATOM 824 N N . ILE A 1 101 ? 33.379 19.995 6.969 1.00 6.43 119 ILE A N 1
ATOM 825 C CA . ILE A 1 101 ? 33.082 18.570 7.054 1.00 6.17 119 ILE A CA 1
ATOM 826 C C . ILE A 1 101 ? 32.639 18.096 5.676 1.00 6.89 119 ILE A C 1
ATOM 827 O O . ILE A 1 101 ? 31.833 18.775 5.010 1.00 7.39 119 ILE A O 1
ATOM 832 N N . LEU A 1 102 ? 33.162 16.973 5.228 1.00 6.03 120 LEU A N 1
ATOM 833 C CA . LEU A 1 102 ? 32.752 16.314 3.977 1.00 6.18 120 LEU A CA 1
ATOM 834 C C . LEU A 1 102 ? 32.374 14.885 4.275 1.00 7.63 120 LEU A C 1
ATOM 835 O O . LEU A 1 102 ? 33.071 14.172 5.017 1.00 7.99 120 LEU A O 1
ATOM 840 N N . GLU A 1 103 ? 31.277 14.428 3.672 1.00 7.20 121 GLU A N 1
ATOM 841 C CA . GLU A 1 103 ? 30.993 12.994 3.571 1.00 8.01 121 GLU A CA 1
ATOM 842 C C . GLU A 1 103 ? 31.382 12.577 2.174 1.00 6.83 121 GLU A C 1
ATOM 843 O O . GLU A 1 103 ? 31.120 13.304 1.209 1.00 7.97 121 GLU A O 1
ATOM 849 N N . VAL A 1 104 ? 32.019 11.432 2.045 1.00 7.73 122 VAL A N 1
ATOM 850 C CA . VAL A 1 104 ? 32.722 11.052 0.816 1.00 8.36 122 VAL A CA 1
ATOM 851 C C . VAL A 1 104 ? 32.445 9.575 0.555 1.00 10.05 122 VAL A C 1
ATOM 852 O O . VAL A 1 104 ? 32.410 8.764 1.489 1.00 10.76 122 VAL A O 1
ATOM 856 N N . ASN A 1 105 ? 32.187 9.196 -0.690 1.00 8.81 123 ASN A N 1
ATOM 857 C CA . ASN A 1 105 ? 31.990 7.789 -1.002 1.00 10.61 123 ASN A CA 1
ATOM 858 C C . ASN A 1 105 ? 33.312 7.089 -1.232 1.00 11.02 123 ASN A C 1
ATOM 859 O O . ASN A 1 105 ? 34.381 7.726 -1.178 1.00 10.77 123 ASN A O 1
ATOM 880 N N . LYS A 1 107 ? 34.660 6.100 -3.870 1.00 18.71 125 LYS A N 1
ATOM 881 C CA . LYS A 1 107 ? 35.337 6.660 -5.057 1.00 19.27 125 LYS A CA 1
ATOM 882 C C . LYS A 1 107 ? 36.002 8.008 -4.815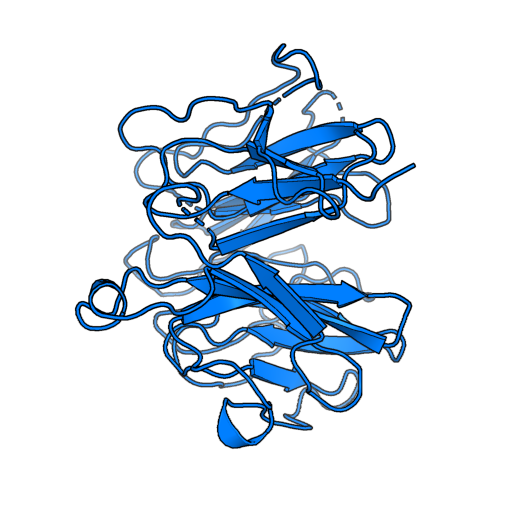 1.00 21.20 125 LYS A C 1
ATOM 883 O O . LYS A 1 107 ? 36.599 8.577 -5.726 1.00 23.92 125 LYS A O 1
ATOM 889 N N . GLY A 1 108 ? 35.858 8.564 -3.616 1.00 16.10 126 GLY A N 1
ATOM 890 C CA . GLY A 1 108 ? 36.362 9.887 -3.313 1.00 17.09 126 GLY A CA 1
ATOM 891 C C . GLY A 1 108 ? 35.497 11.061 -3.748 1.00 15.08 126 GLY A C 1
ATOM 892 O O . GLY A 1 108 ? 35.965 12.198 -3.734 1.00 18.41 126 GLY A O 1
ATOM 893 N N . GLU A 1 109 ? 34.243 10.798 -4.094 1.00 12.20 127 GLU A N 1
ATOM 894 C CA . GLU A 1 109 ? 33.323 11.862 -4.480 1.00 12.35 127 GLU A CA 1
ATOM 895 C C . GLU A 1 109 ? 32.645 12.422 -3.249 1.00 10.48 127 GLU A C 1
ATOM 896 O O . GLU A 1 109 ? 32.247 11.670 -2.367 1.00 10.10 127 GLU A O 1
ATOM 902 N N . VAL A 1 110 ? 32.423 13.734 -3.245 1.00 9.27 128 VAL A N 1
ATOM 903 C CA . VAL A 1 110 ? 31.784 14.408 -2.154 1.00 8.90 128 VAL A CA 1
ATOM 904 C C . VAL A 1 110 ? 30.287 14.196 -2.165 1.00 8.40 128 VAL A C 1
ATOM 905 O O . VAL A 1 110 ? 29.592 14.540 -3.158 1.00 10.47 128 VAL A O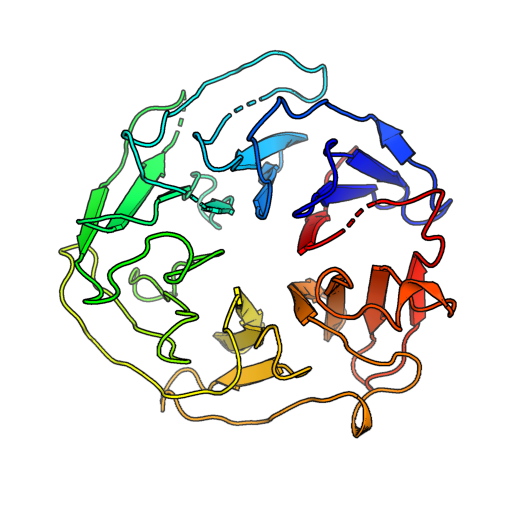 1
ATOM 909 N N . LEU A 1 111 ? 29.739 13.648 -1.102 1.00 7.54 129 LEU A N 1
ATOM 910 C CA . LEU A 1 111 ? 28.314 13.393 -0.900 1.00 9.66 129 LEU A CA 1
ATOM 911 C C . LEU A 1 111 ? 27.609 14.511 -0.166 1.00 11.11 129 LEU A C 1
ATOM 912 O O . LEU A 1 111 ? 26.379 14.695 -0.320 1.00 14.91 129 LEU A O 1
ATOM 917 N N A SER A 1 112 ? 28.353 15.245 0.638 0.50 9.46 130 SER A N 1
ATOM 918 N N B SER A 1 112 ? 28.310 15.213 0.725 0.50 8.42 130 SER A N 1
ATOM 919 C CA A SER A 1 112 ? 27.824 16.431 1.260 0.50 9.57 130 SER A CA 1
ATOM 920 C CA B SER A 1 112 ? 27.731 16.256 1.616 0.50 7.42 130 SER A CA 1
ATOM 921 C C A SER A 1 112 ? 28.947 17.244 1.830 0.50 8.45 130 SER A C 1
ATOM 922 C C B SER A 1 112 ? 28.855 17.166 2.061 0.50 7.39 130 SER A C 1
ATOM 923 O O A SER A 1 112 ? 30.076 16.761 1.970 0.50 8.40 130 SER A O 1
ATOM 924 O O B SER A 1 112 ? 29.934 16.644 2.342 0.50 6.25 130 SER A O 1
ATOM 929 N N . LYS A 1 113 ? 28.613 18.484 2.136 1.00 8.16 131 LYS A N 1
ATOM 930 C CA . LYS A 1 113 ? 29.567 19.453 2.667 1.00 7.88 131 LYS A CA 1
ATOM 931 C C . LYS A 1 113 ? 28.902 20.330 3.674 1.00 7.43 131 LYS A C 1
ATOM 932 O O . LYS A 1 113 ? 27.782 20.831 3.410 1.00 9.22 131 LYS A O 1
ATOM 938 N N . THR A 1 114 ? 29.546 20.566 4.810 1.00 7.34 132 THR A N 1
ATOM 939 C CA . THR A 1 114 ? 29.120 21.500 5.827 1.00 7.42 132 THR A CA 1
ATOM 940 C C . THR A 1 114 ? 30.254 22.414 6.197 1.00 8.91 132 THR A C 1
ATOM 941 O O . THR A 1 114 ? 31.380 21.949 6.426 1.00 8.33 132 THR A O 1
ATOM 945 N N . GLU A 1 115 ? 30.013 23.712 6.235 1.00 8.22 133 GLU A N 1
ATOM 946 C CA . GLU A 1 115 ? 30.972 24.707 6.680 1.00 8.76 133 GLU A CA 1
ATOM 947 C C . GLU A 1 115 ? 30.461 25.399 7.939 1.00 9.08 133 GLU A C 1
ATOM 948 O O . GLU A 1 115 ? 29.262 25.713 8.044 1.00 9.15 133 GLU A O 1
ATOM 954 N N . PHE A 1 116 ? 31.352 25.678 8.887 1.00 8.11 134 PHE A N 1
ATOM 955 C CA . PHE A 1 116 ? 30.985 26.417 10.082 1.00 8.33 134 PHE A CA 1
ATOM 956 C C . PHE A 1 116 ? 32.224 27.146 10.581 1.00 8.23 134 PHE A C 1
ATOM 957 O O . PHE A 1 116 ? 33.363 26.732 10.358 1.00 8.80 134 PHE A O 1
ATOM 965 N N . GLU A 1 117 ? 31.996 28.238 11.276 1.00 8.97 135 GLU A N 1
ATOM 966 C CA . GLU A 1 117 ? 33.052 28.996 11.913 1.00 9.91 135 GLU A CA 1
ATOM 967 C C . GLU A 1 117 ? 32.973 28.853 13.430 1.00 9.89 135 GLU A C 1
ATOM 968 O O . GLU A 1 117 ? 31.914 29.046 14.068 1.00 12.24 135 GLU A O 1
ATOM 974 N N . THR A 1 118 ? 34.106 28.461 14.011 1.00 9.23 136 THR A N 1
ATOM 975 C CA . THR A 1 118 ? 34.197 28.208 15.437 1.00 9.91 136 THR A CA 1
ATOM 976 C C . THR A 1 118 ? 34.513 29.437 16.247 1.00 11.89 136 THR A C 1
ATOM 977 O O . THR A 1 118 ? 34.317 29.419 17.464 1.00 14.23 136 THR A O 1
ATOM 981 N N . GLY A 1 119 ? 35.097 30.424 15.616 1.00 11.75 137 GLY A N 1
ATOM 982 C CA . GLY A 1 119 ? 35.596 31.596 16.363 1.00 12.65 137 GLY A CA 1
ATOM 983 C C . GLY A 1 119 ? 37.002 31.383 16.928 1.00 11.45 137 GLY A C 1
ATOM 984 O O . GLY A 1 119 ? 37.590 32.318 17.506 1.00 12.98 137 GLY A O 1
ATOM 985 N N . ILE A 1 120 ? 37.595 30.213 16.741 1.00 8.84 138 ILE A N 1
ATOM 986 C CA . ILE A 1 120 ? 38.910 29.871 17.299 1.00 8.40 138 ILE A CA 1
ATOM 987 C C . ILE A 1 120 ? 39.954 30.125 16.223 1.00 8.03 138 ILE A C 1
ATOM 988 O O . ILE A 1 120 ? 39.933 29.485 15.167 1.00 8.29 138 ILE A O 1
ATOM 993 N N A GLU A 1 121 ? 40.863 31.060 16.462 0.50 7.91 139 GLU A N 1
ATOM 994 N N B GLU A 1 121 ? 40.865 31.058 16.454 0.50 7.96 139 GLU A N 1
ATOM 995 C CA A GLU A 1 121 ? 41.772 31.539 15.429 0.50 8.89 139 GLU A CA 1
ATOM 996 C CA B GLU A 1 121 ? 41.766 31.498 15.404 0.50 8.97 139 GLU A CA 1
ATOM 997 C C A GLU A 1 121 ? 42.717 30.459 14.871 0.50 7.89 139 GLU A C 1
ATOM 998 C C B GLU A 1 121 ? 42.683 30.409 14.860 0.50 8.10 139 GLU A C 1
ATOM 999 O O A GLU A 1 121 ? 42.784 30.261 13.648 0.50 9.18 139 GLU A O 1
ATOM 1000 O O B GLU A 1 121 ? 42.715 30.172 13.640 0.50 9.02 139 GLU A O 1
ATOM 1011 N N . ARG A 1 122 ? 43.429 29.735 15.721 1.00 7.50 140 ARG A N 1
ATOM 1012 C CA . ARG A 1 122 ? 44.359 28.717 15.237 1.00 7.41 140 ARG A CA 1
ATOM 1013 C C . ARG A 1 122 ? 43.640 27.440 14.870 1.00 7.48 140 ARG A C 1
ATOM 1014 O O . ARG A 1 122 ? 42.979 26.838 15.710 1.00 7.45 140 ARG A O 1
ATOM 1022 N N . PRO A 1 123 ? 43.762 26.986 13.615 1.00 8.20 141 PRO A N 1
ATOM 1023 C CA . PRO A 1 123 ? 43.071 25.730 13.252 1.00 7.18 141 PRO A CA 1
ATOM 1024 C C . PRO A 1 123 ? 43.446 24.576 14.172 1.00 7.26 141 PRO A C 1
ATOM 1025 O O . PRO A 1 123 ? 42.606 23.761 14.568 1.00 7.04 141 PRO A O 1
ATOM 1029 N N . HIS A 1 124 ? 44.702 24.505 14.606 1.00 6.70 142 HIS A N 1
ATOM 1030 C CA . HIS A 1 124 ? 45.133 23.431 15.448 1.00 6.01 142 HIS A CA 1
ATOM 1031 C C . HIS A 1 124 ? 44.376 23.403 16.803 1.00 6.50 142 HIS A C 1
ATOM 1032 O O . HIS A 1 124 ? 44.343 22.364 17.437 1.00 7.33 142 HIS A O 1
ATOM 1039 N N . ALA A 1 125 ? 43.860 24.543 17.250 1.00 6.26 143 ALA A N 1
ATOM 1040 C CA . ALA A 1 125 ? 43.143 24.657 18.503 1.00 6.71 143 ALA A CA 1
ATOM 1041 C C . ALA A 1 125 ? 41.663 24.388 18.380 1.00 6.30 143 ALA A C 1
ATOM 1042 O O . ALA A 1 125 ? 40.916 24.614 19.341 1.00 6.46 143 ALA A O 1
AT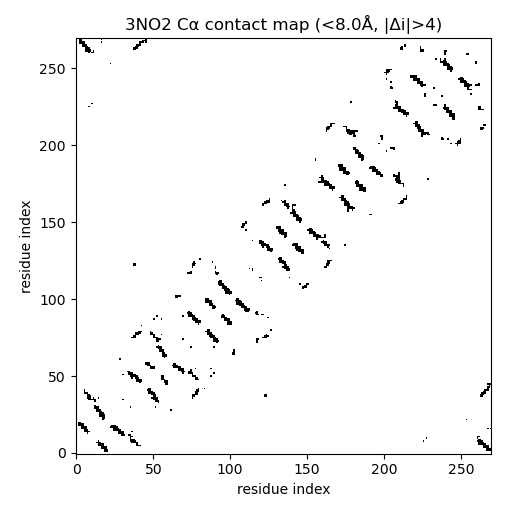OM 1044 N N . GLN A 1 126 ? 41.209 23.944 17.213 1.00 6.22 144 GLN A N 1
ATOM 1045 C CA . GLN A 1 126 ? 39.806 23.606 16.965 1.00 5.76 144 GLN A CA 1
ATOM 1046 C C . GLN A 1 126 ? 39.534 22.158 17.366 1.00 5.81 144 GLN A C 1
ATOM 1047 O O . GLN A 1 126 ? 39.483 21.841 18.555 1.00 6.44 144 GLN A O 1
ATOM 1053 N N . PHE A 1 127 ? 39.383 21.243 16.408 1.00 6.02 145 PHE A N 1
ATOM 1054 C CA . PHE A 1 127 ? 38.950 19.889 16.714 1.00 5.05 145 PHE A CA 1
ATOM 1055 C C . PHE A 1 127 ? 39.934 18.852 16.222 1.00 4.52 145 PHE A C 1
ATOM 1056 O O . PHE A 1 127 ? 40.868 19.106 15.437 1.00 5.61 145 PHE A O 1
ATOM 1064 N N . ARG A 1 128 ? 39.703 17.612 16.687 1.00 5.32 146 ARG A N 1
ATOM 1065 C CA . ARG A 1 128 ? 40.361 16.434 16.152 1.00 4.48 146 ARG A CA 1
ATOM 1066 C C . ARG A 1 128 ? 39.294 15.556 15.498 1.00 5.43 146 ARG A C 1
ATOM 1067 O O . ARG A 1 128 ? 39.133 15.638 14.256 1.00 5.99 146 ARG A O 1
ATOM 1075 N N . GLN A 1 129 ? 38.520 14.762 16.245 1.00 4.74 147 GLN A N 1
ATOM 1076 C CA . GLN A 1 129 ? 37.595 13.793 15.660 1.00 6.00 147 GLN A CA 1
ATOM 1077 C C . GLN A 1 129 ? 36.132 14.228 15.824 1.00 6.58 147 GLN A C 1
ATOM 1078 O O . GLN A 1 129 ? 35.535 14.063 16.886 1.00 6.46 147 GLN A O 1
ATOM 1084 N N . ILE A 1 130 ? 35.564 14.758 14.763 1.00 5.33 148 ILE A N 1
ATOM 1085 C CA . ILE A 1 130 ? 34.147 15.028 14.646 1.00 5.72 148 ILE A CA 1
ATOM 1086 C C . ILE A 1 130 ? 33.407 13.702 14.442 1.00 7.25 148 ILE A C 1
ATOM 1087 O O . ILE A 1 130 ? 33.965 12.744 13.921 1.00 7.10 148 ILE A O 1
ATOM 1092 N N . ASN A 1 131 ? 32.172 13.631 14.899 1.00 7.18 149 ASN A N 1
ATOM 1093 C CA . ASN A 1 131 ? 31.309 12.471 14.743 1.00 6.60 149 ASN A CA 1
ATOM 1094 C C . ASN A 1 131 ? 29.908 12.958 14.299 1.00 7.08 149 ASN A C 1
ATOM 1095 O O . ASN A 1 131 ? 29.632 14.140 14.262 1.00 7.38 149 ASN A O 1
ATOM 1100 N N . LYS A 1 132 ? 29.066 12.016 13.903 1.00 8.88 150 LYS A N 1
ATOM 1101 C CA . LYS A 1 132 ? 27.721 12.271 13.383 1.00 9.72 150 LYS A CA 1
ATOM 1102 C C . LYS A 1 132 ? 26.728 11.541 14.288 1.00 9.76 150 LYS A C 1
ATOM 1103 O O . LYS A 1 132 ? 26.912 10.349 14.529 1.00 11.39 150 LYS A O 1
ATOM 1109 N N . ASN A 1 133 ? 25.697 12.236 14.751 1.00 10.96 151 ASN A N 1
ATOM 1110 C CA . ASN A 1 133 ? 24.766 11.623 15.701 1.00 11.11 151 ASN A CA 1
ATOM 1111 C C . ASN A 1 133 ? 23.535 11.098 14.948 1.00 14.28 151 ASN A C 1
ATOM 1112 O O . ASN A 1 133 ? 23.451 11.165 13.728 1.00 11.80 151 ASN A O 1
ATOM 1117 N N A LYS A 1 134 ? 22.594 10.552 15.709 0.50 15.64 152 LYS A N 1
ATOM 1118 N N B LYS A 1 134 ? 22.587 10.563 15.711 0.50 16.34 152 LYS A N 1
ATOM 1119 C CA A LYS A 1 134 ? 21.475 9.838 15.118 0.50 16.67 152 LYS A CA 1
ATOM 1120 C CA B LYS A 1 134 ? 21.445 9.873 15.125 0.50 18.18 152 LYS A CA 1
ATOM 1121 C C A LYS A 1 134 ? 20.537 10.767 14.361 0.50 14.76 152 LYS A C 1
ATOM 1122 C C B LYS A 1 134 ? 20.528 10.814 14.348 0.50 15.98 152 LYS A C 1
ATOM 1123 O O A LYS A 1 134 ? 19.876 10.344 13.388 0.50 17.27 152 LYS A O 1
ATOM 1124 O O B LYS A 1 134 ? 19.900 10.401 13.348 0.50 18.40 152 LYS A O 1
ATOM 1135 N N A LYS A 1 135 ? 20.444 12.020 14.799 0.50 15.24 153 LYS A N 1
ATOM 1136 N N B LYS A 1 135 ? 20.417 12.063 14.803 0.50 15.87 153 LYS A N 1
ATOM 1137 C CA A LYS A 1 135 ? 19.646 13.024 14.078 0.50 17.26 153 LYS A CA 1
ATOM 1138 C CA B LYS A 1 135 ? 19.652 13.096 14.077 0.50 17.55 153 LYS A CA 1
ATOM 1139 C C A LYS A 1 135 ? 20.304 13.549 12.798 0.50 16.43 153 LYS A C 1
ATOM 1140 C C B LYS A 1 135 ? 20.289 13.511 12.748 0.50 16.69 153 LYS A C 1
ATOM 1141 O O A LYS A 1 135 ? 19.706 14.326 12.053 0.50 17.46 153 LYS A O 1
ATOM 1142 O O B LYS A 1 135 ? 19.667 14.172 11.912 0.50 17.54 153 LYS A O 1
ATOM 1153 N N . GLY A 1 136 ? 21.548 13.147 12.541 1.00 14.02 154 GLY A N 1
ATOM 1154 C CA . GLY A 1 136 ? 22.281 13.553 11.349 1.00 14.14 154 GLY A CA 1
ATOM 1155 C C . GLY A 1 136 ? 23.053 14.847 11.483 1.00 10.43 154 GLY A C 1
ATOM 1156 O O . GLY A 1 136 ? 23.605 15.368 10.504 1.00 12.29 154 GLY A O 1
ATOM 1157 N N . ASN A 1 137 ? 23.190 15.330 12.720 1.00 9.97 155 ASN A N 1
ATOM 1158 C CA . ASN A 1 137 ? 24.020 16.489 13.018 1.00 9.96 155 ASN A CA 1
ATOM 1159 C C . ASN A 1 137 ? 25.420 16.042 13.438 1.00 8.38 155 ASN A C 1
ATOM 1160 O O . ASN A 1 137 ? 25.689 14.864 13.634 1.00 9.72 155 ASN A O 1
ATOM 1165 N N . TYR A 1 138 ? 26.321 17.023 13.522 1.00 8.05 156 TYR A N 1
ATOM 1166 C CA . TYR A 1 138 ? 27.719 16.731 13.798 1.00 6.59 156 TYR A CA 1
ATOM 1167 C C . TYR A 1 138 ? 28.105 17.149 15.191 1.00 7.08 156 TYR A C 1
ATOM 1168 O O . TYR A 1 138 ? 27.772 18.281 15.615 1.00 8.82 156 TYR A O 1
ATOM 1177 N N . LEU A 1 139 ? 28.843 16.290 15.881 1.00 6.12 157 LEU A N 1
ATOM 1178 C CA . LEU A 1 139 ? 29.344 16.583 17.228 1.00 5.97 157 LEU A CA 1
ATOM 1179 C C . LEU A 1 139 ? 30.812 16.986 17.082 1.00 6.04 157 LEU A C 1
ATOM 1180 O O . LEU A 1 139 ? 31.659 16.195 16.602 1.00 7.10 157 LEU A O 1
ATOM 1185 N N . VAL A 1 140 ? 31.102 18.218 17.477 1.00 5.74 158 VAL A N 1
ATOM 1186 C CA . VAL A 1 140 ? 32.394 18.837 17.246 1.00 6.25 158 VAL A CA 1
ATOM 1187 C C . VAL A 1 140 ? 33.015 19.187 18.597 1.00 6.48 158 VAL A C 1
ATOM 1188 O O . VAL A 1 140 ? 32.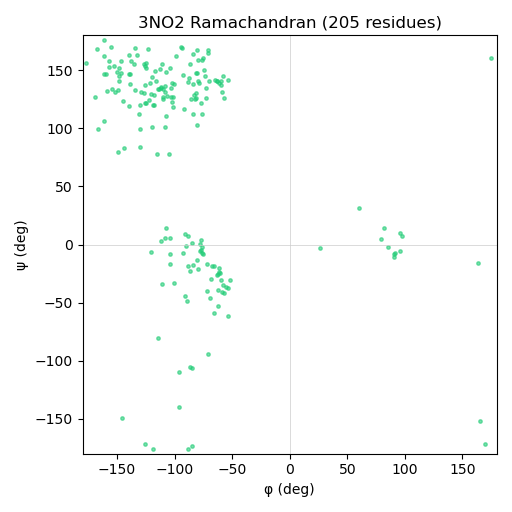620 20.191 19.238 1.00 6.59 158 VAL A O 1
ATOM 1192 N N . PRO A 1 141 ? 33.966 18.374 19.076 1.00 5.37 159 PRO A N 1
ATOM 1193 C CA . PRO A 1 141 ? 34.673 18.724 20.301 1.00 5.66 159 PRO A CA 1
ATOM 1194 C C . PRO A 1 141 ? 35.745 19.761 19.992 1.00 5.95 159 PRO A C 1
ATOM 1195 O O . PRO A 1 141 ? 36.438 19.638 18.969 1.00 6.14 159 PRO A O 1
ATOM 1199 N N . LEU A 1 142 ? 35.915 20.766 20.843 1.00 6.20 160 LEU A N 1
ATOM 1200 C CA . LEU A 1 142 ? 36.866 21.854 20.584 1.00 5.93 160 LEU A CA 1
ATOM 1201 C C . LEU A 1 142 ? 37.821 22.049 21.726 1.00 5.84 160 LEU A C 1
ATOM 1202 O O . LEU A 1 142 ? 37.429 22.136 22.882 1.00 6.83 160 LEU A O 1
ATOM 1207 N N . PHE A 1 143 ? 39.102 22.113 21.378 1.00 5.63 161 PHE A N 1
ATOM 1208 C CA . PHE A 1 143 ? 40.185 22.291 22.338 1.00 5.52 161 PHE A CA 1
ATOM 1209 C C . PHE A 1 143 ? 40.130 23.651 23.035 1.00 5.42 161 PHE A C 1
ATOM 1210 O O . PHE A 1 143 ? 40.076 23.729 24.259 1.00 6.05 161 PHE A O 1
ATOM 1218 N N . ALA A 1 144 ? 40.183 24.736 22.267 1.00 6.21 162 ALA A N 1
ATOM 1219 C CA . ALA A 1 144 ? 40.475 26.048 22.854 1.00 6.27 162 ALA A CA 1
ATOM 1220 C C . ALA A 1 144 ? 39.435 26.387 23.914 1.00 7.10 162 ALA A C 1
ATOM 1221 O O . ALA A 1 144 ? 39.781 26.932 24.968 1.00 7.43 162 ALA A O 1
ATOM 1223 N N . THR A 1 145 ? 38.164 26.083 23.646 1.00 7.69 163 THR A N 1
ATOM 1224 C CA . THR A 1 145 ? 36.991 26.492 24.431 1.00 7.43 163 THR A CA 1
ATOM 1225 C C . THR A 1 145 ? 36.451 25.331 25.277 1.00 7.69 163 THR A C 1
ATOM 1226 O O . THR A 1 145 ? 35.433 25.516 25.976 1.00 8.77 163 THR A O 1
ATOM 1230 N N . SER A 1 146 ? 37.116 24.179 25.302 1.00 7.25 164 SER A N 1
ATOM 1231 C CA . SER A 1 146 ? 36.720 23.014 26.088 1.00 7.56 164 SER A CA 1
ATOM 1232 C C . SER A 1 146 ? 35.240 22.709 26.012 1.00 8.16 164 SER A C 1
ATOM 1233 O O . SER A 1 146 ? 34.571 22.723 27.045 1.00 10.76 164 SER A O 1
ATOM 1236 N N A GLU A 1 147 ? 34.735 22.532 24.799 0.50 6.85 165 GLU A N 1
ATOM 1237 N N B GLU A 1 147 ? 34.729 22.374 24.851 0.50 8.71 165 GLU A N 1
ATOM 1238 C CA A GLU A 1 147 ? 33.314 22.287 24.559 0.50 5.64 165 GLU A CA 1
ATOM 1239 C CA B GLU A 1 147 ? 33.304 22.117 24.729 0.50 10.32 165 GLU A CA 1
ATOM 1240 C C A GLU A 1 147 ? 33.107 21.150 23.596 0.50 4.76 165 GLU A C 1
ATOM 1241 C C B GLU A 1 147 ? 33.036 21.202 23.571 0.50 9.57 165 GLU A C 1
ATOM 1242 O O A GLU A 1 147 ? 34.041 20.663 22.946 0.50 4.34 165 GLU A O 1
ATOM 1243 O O B GLU A 1 147 ? 33.881 21.011 22.700 0.50 10.03 165 GLU A O 1
ATOM 1254 N N A VAL A 1 148 ? 31.846 20.741 23.522 0.50 6.58 166 VAL A N 1
ATOM 1255 N N B VAL A 1 148 ? 31.840 20.632 23.561 0.50 9.18 166 VAL A N 1
ATOM 1256 C CA A VAL A 1 148 ? 31.319 20.018 22.379 0.50 6.13 166 VAL A CA 1
ATOM 1257 C CA B VAL A 1 148 ? 31.357 19.934 22.384 0.50 8.16 166 VAL A CA 1
ATOM 1258 C C A VAL A 1 148 ? 30.170 20.802 21.801 0.50 7.46 166 VAL A C 1
ATOM 1259 C C B VAL A 1 148 ? 30.151 20.666 21.820 0.50 8.38 166 VAL A C 1
ATOM 1260 O O A VAL A 1 148 ? 29.227 21.152 22.523 0.50 9.35 166 VAL A O 1
ATOM 1261 O O B VAL A 1 148 ? 29.199 20.975 22.550 0.50 9.87 166 VAL A O 1
ATOM 1268 N N A ARG A 1 149 ? 30.238 21.114 20.517 0.50 6.45 167 ARG A N 1
ATOM 1269 N N B ARG A 1 149 ? 30.204 20.998 20.537 0.50 7.96 167 ARG A N 1
ATOM 1270 C CA A ARG A 1 149 ? 29.132 21.773 19.829 0.50 7.18 167 ARG A CA 1
ATOM 1271 C CA B ARG A 1 149 ? 29.115 21.708 19.863 0.50 9.11 167 ARG A CA 1
ATOM 1272 C C A ARG A 1 149 ? 28.396 20.782 18.926 0.50 8.92 167 ARG A C 1
ATOM 1273 C C B ARG A 1 149 ? 28.414 20.803 18.868 0.50 9.57 167 ARG A C 1
ATOM 1274 O O A ARG A 1 149 ? 28.984 19.805 18.398 0.50 9.62 167 ARG A O 1
ATOM 1275 O O B ARG A 1 149 ? 29.072 20.048 18.125 0.50 9.40 167 ARG A O 1
ATOM 1290 N N A GLU A 1 150 ? 27.094 21.001 18.774 0.50 8.51 168 GLU A N 1
ATOM 1291 N N B GLU A 1 150 ? 27.083 20.868 18.850 0.50 8.24 168 GLU A N 1
ATOM 1292 C CA A GLU A 1 150 ? 26.294 20.218 17.847 0.50 9.49 168 GLU A CA 1
ATOM 1293 C CA B GLU A 1 150 ? 26.282 20.170 17.851 0.50 9.09 168 GLU A CA 1
ATOM 1294 C C A GLU A 1 150 ? 25.960 21.142 16.680 0.50 8.56 168 GLU A C 1
ATOM 1295 C C B GLU A 1 150 ? 25.973 21.132 16.691 0.50 8.17 168 GLU A C 1
ATOM 1296 O O A GLU A 1 150 ? 25.371 22.214 16.869 0.50 10.64 168 GLU A O 1
ATOM 1297 O O B GLU A 1 150 ? 25.398 22.210 16.896 0.50 10.63 168 GLU A O 1
ATOM 1308 N N . ILE A 1 151 ? 26.407 20.764 15.486 1.00 8.68 169 ILE A N 1
ATOM 1309 C CA . ILE A 1 151 ? 26.343 21.595 14.272 1.00 9.13 169 ILE A CA 1
ATOM 1310 C C . ILE A 1 151 ? 25.403 20.902 13.259 1.00 9.97 169 ILE A C 1
ATOM 1311 O O . ILE A 1 151 ? 25.573 19.724 12.931 1.00 10.56 169 ILE A O 1
ATOM 1316 N N . ALA A 1 152 ? 24.413 21.623 12.751 1.00 8.76 170 ALA A N 1
ATOM 1317 C CA . ALA A 1 152 ? 23.541 21.095 11.719 1.00 9.50 170 ALA A CA 1
ATOM 1318 C C . ALA A 1 152 ? 24.276 20.970 10.371 1.00 8.72 170 ALA A C 1
ATOM 1319 O O . ALA A 1 152 ? 25.285 21.621 10.144 1.00 10.00 170 ALA A O 1
ATOM 1321 N N . PRO A 1 153 ? 23.687 20.214 9.439 1.00 10.63 171 PRO A N 1
ATOM 1322 C CA . PRO A 1 153 ? 24.352 20.132 8.133 1.00 11.01 171 PRO A CA 1
ATOM 1323 C C . PRO A 1 153 ? 24.511 21.436 7.403 1.00 10.10 171 PRO A C 1
ATOM 1324 O O . PRO A 1 153 ? 25.452 21.558 6.600 1.00 11.56 171 PRO A O 1
ATOM 1328 N N . ASN A 1 154 ? 23.660 22.449 7.680 1.00 10.92 172 ASN A N 1
ATOM 1329 C CA . ASN A 1 154 ? 23.874 23.761 7.053 1.00 11.47 172 ASN A CA 1
ATOM 1330 C C . ASN A 1 154 ? 24.849 24.625 7.781 1.00 13.23 172 ASN A C 1
ATOM 1331 O O . ASN A 1 154 ? 25.095 25.764 7.395 1.00 14.96 172 ASN A O 1
ATOM 1336 N N . GLY A 1 155 ? 25.424 24.116 8.872 1.00 11.01 173 GLY A N 1
ATOM 1337 C CA . GLY A 1 155 ? 26.395 24.865 9.648 1.00 11.81 173 GLY A CA 1
ATOM 1338 C C . GLY A 1 155 ? 25.841 25.564 10.896 1.00 12.06 173 GLY A C 1
ATOM 1339 O O . GLY A 1 155 ? 26.620 26.104 11.693 1.00 14.30 173 GLY A O 1
ATOM 1340 N N A GLN A 1 156 ? 24.509 25.555 11.074 0.33 11.10 174 GLN A N 1
ATOM 1341 N N B GLN A 1 156 ? 24.531 25.594 11.076 0.33 11.70 174 GLN A N 1
ATOM 1342 N N C GLN A 1 156 ? 24.516 25.568 11.069 0.34 12.50 174 GLN A N 1
ATOM 1343 C CA A GLN A 1 156 ? 23.846 26.184 12.236 0.33 10.61 174 GLN A CA 1
ATOM 1344 C CA B GLN A 1 156 ? 23.991 26.321 12.204 0.33 11.55 174 GLN A CA 1
ATOM 1345 C CA C GLN A 1 156 ? 23.877 26.200 12.229 0.34 13.19 174 GLN A CA 1
ATOM 1346 C C A GLN A 1 156 ? 24.297 25.548 13.556 0.33 10.49 174 GLN A C 1
ATOM 1347 C C B GLN A 1 156 ? 24.276 25.588 13.534 0.33 11.39 174 GLN A C 1
ATOM 1348 C C C GLN A 1 156 ? 24.315 25.554 13.548 0.34 11.80 174 GLN A C 1
ATOM 1349 O O A GLN A 1 156 ? 24.352 24.324 13.677 0.33 10.75 174 GLN A O 1
ATOM 1350 O O B GLN A 1 156 ? 24.241 24.355 13.623 0.33 11.62 174 GLN A O 1
ATOM 1351 O O C GLN A 1 156 ? 24.378 24.331 13.657 0.34 11.87 174 GLN A O 1
ATOM 1367 N N . LEU A 1 157 ? 24.551 26.385 14.562 1.00 11.26 175 LEU A N 1
ATOM 1368 C CA . LEU A 1 157 ? 24.847 25.899 15.900 1.00 12.20 175 LEU A CA 1
ATOM 1369 C C . LEU A 1 157 ? 23.567 25.474 16.578 1.00 14.40 175 LEU A C 1
ATOM 1370 O O . LEU A 1 157 ? 22.646 26.309 16.723 1.00 17.09 175 LEU A O 1
ATOM 1375 N N . LEU A 1 158 ? 23.465 24.227 16.997 1.00 13.14 176 LEU A N 1
ATOM 1376 C CA . LEU A 1 158 ? 22.261 23.741 17.630 1.00 13.24 176 LEU A CA 1
ATOM 1377 C C . LEU A 1 158 ? 22.374 23.673 19.144 1.00 14.94 176 LEU A C 1
ATOM 1378 O O . LEU A 1 158 ? 21.369 23.869 19.835 1.00 17.73 176 LEU A O 1
ATOM 1383 N N . ASN A 1 159 ? 23.548 23.379 19.688 1.00 13.24 177 ASN A N 1
ATOM 1384 C CA . ASN A 1 159 ? 23.701 23.162 21.126 1.00 14.16 177 ASN A CA 1
ATOM 1385 C C . ASN A 1 159 ? 25.186 23.171 21.413 1.00 12.78 177 ASN A C 1
ATOM 1386 O O . ASN A 1 159 ? 25.996 22.928 20.523 1.00 11.96 177 ASN A O 1
ATOM 1391 N N A SER A 1 160 ? 25.533 23.340 22.680 0.33 10.59 178 SER A N 1
ATOM 1392 N N B SER A 1 160 ? 25.547 23.517 22.649 0.33 11.71 178 SER A N 1
ATOM 1393 N N C SER A 1 160 ? 25.530 23.510 22.656 0.34 13.47 178 SER A N 1
ATOM 1394 C CA A SER A 1 160 ? 26.926 23.281 23.093 0.33 10.84 178 SER A CA 1
ATOM 1395 C CA B SER A 1 160 ? 26.928 23.409 23.145 0.33 12.49 178 SER A CA 1
ATOM 1396 C CA C SER A 1 160 ? 26.901 23.457 23.168 0.34 15.32 178 SER A CA 1
ATOM 1397 C C A SER A 1 160 ? 26.980 23.012 24.560 0.33 10.13 178 SER A C 1
ATOM 1398 C C B SER A 1 160 ? 26.882 22.903 24.582 0.33 12.38 178 SER A C 1
ATOM 1399 C C C SER A 1 160 ? 26.851 22.848 24.568 0.34 15.85 178 SER A C 1
ATOM 1400 O O A SER A 1 160 ? 26.264 23.653 25.350 0.33 10.46 178 SER A O 1
ATOM 1401 O O B SER A 1 160 ? 25.904 23.153 25.329 0.33 10.85 178 SER A O 1
ATOM 1402 O O C SER A 1 160 ? 25.806 22.914 25.257 0.34 13.49 178 SER A O 1
ATOM 1409 N N A VAL A 1 161 ? 27.790 22.038 24.928 0.50 9.49 179 VAL A N 1
ATOM 1410 N N B VAL A 1 161 ? 27.920 22.162 24.947 0.50 11.12 179 VAL A N 1
ATOM 1411 C CA A VAL A 1 161 ? 28.033 21.757 26.320 0.50 8.85 179 VAL A CA 1
ATOM 1412 C CA B VAL A 1 161 ? 28.082 21.588 26.284 0.50 9.89 179 VAL A CA 1
ATOM 1413 C C A VAL A 1 161 ? 29.485 22.047 26.647 0.50 10.39 179 VAL A C 1
ATOM 1414 C C B VAL A 1 161 ? 29.514 21.864 26.725 0.50 10.90 179 VAL A C 1
ATOM 1415 O O A VAL A 1 161 ? 30.396 21.831 25.842 0.50 8.37 179 VAL A O 1
ATOM 1416 O O B VAL A 1 161 ? 30.468 21.397 26.065 0.50 8.24 179 VAL A O 1
ATOM 1423 N N . LYS A 1 162 ? 29.682 22.607 27.821 1.00 10.12 180 LYS A N 1
ATOM 1424 C CA . LYS A 1 162 ? 31.002 22.922 28.325 1.00 9.67 180 LYS A CA 1
ATOM 1425 C C . LYS A 1 162 ? 31.584 21.711 29.069 1.00 9.54 180 LYS A C 1
ATOM 1426 O O . LYS A 1 162 ? 30.918 21.125 29.942 1.00 11.47 180 LYS A O 1
ATOM 1432 N N . LEU A 1 163 ? 32.810 21.342 28.727 1.00 9.23 181 LEU A N 1
ATOM 1433 C CA . LEU A 1 163 ? 33.520 20.232 29.343 1.00 9.64 181 LEU A CA 1
ATOM 1434 C C . LEU A 1 163 ? 34.774 20.754 30.022 1.00 10.28 181 LEU A C 1
ATOM 1435 O O . LEU A 1 163 ? 34.757 21.856 30.566 1.00 14.68 181 LEU A O 1
ATOM 1440 N N A SER A 1 164 ? 35.861 20.025 29.925 0.50 8.77 182 SER A N 1
ATOM 1441 N N B SER A 1 164 ? 35.788 19.900 30.177 0.50 11.00 182 SER A N 1
ATOM 1442 C CA A SER A 1 164 ? 37.118 20.443 30.507 0.50 8.04 182 SER A CA 1
ATOM 1443 C CA B SER A 1 164 ? 37.122 20.221 30.727 0.50 10.61 182 SER A CA 1
ATOM 1444 C C A SER A 1 164 ? 38.193 19.918 29.611 0.50 8.23 182 SER A C 1
ATOM 1445 C C B SER A 1 164 ? 38.184 19.884 29.664 0.50 9.56 182 SER A C 1
ATOM 1446 O O A SER A 1 164 ? 37.939 19.111 28.710 0.50 8.88 182 SER A O 1
ATOM 1447 O O B SER A 1 164 ? 37.905 19.169 28.691 0.50 9.22 182 SER A O 1
ATOM 1452 N N . GLY A 1 165 ? 39.401 20.398 29.835 1.00 7.23 183 GLY A N 1
ATOM 1453 C CA . GLY A 1 165 ? 40.518 19.948 29.072 1.00 6.52 183 GLY A CA 1
ATOM 1454 C C . GLY A 1 165 ? 40.458 20.325 27.613 1.00 7.45 183 GLY A C 1
ATOM 1455 O O . GLY A 1 165 ? 40.111 21.447 27.240 1.00 7.76 183 GLY A O 1
ATOM 1456 N N . THR A 1 166 ? 40.841 19.366 26.765 1.00 5.86 184 THR A N 1
ATOM 1457 C CA . THR A 1 166 ? 40.958 19.541 25.335 1.00 6.52 184 THR A CA 1
ATOM 1458 C C . THR A 1 166 ? 40.219 18.394 24.651 1.00 5.98 184 THR A C 1
ATOM 1459 O O . THR A 1 166 ? 40.815 17.377 24.240 1.00 6.42 184 THR A O 1
ATOM 1463 N N . PRO A 1 167 ? 38.898 18.566 24.498 1.00 5.44 185 PRO A N 1
ATOM 1464 C CA . PRO A 1 167 ? 38.072 17.465 23.968 1.00 5.83 185 PRO A CA 1
ATOM 1465 C C . PRO A 1 167 ? 38.540 17.012 22.576 1.00 5.39 185 PRO A C 1
ATOM 1466 O O . PRO A 1 167 ? 38.753 17.832 21.683 1.00 5.69 185 PRO A O 1
ATOM 1470 N N . PHE A 1 168 ? 38.699 15.694 22.422 1.00 5.69 186 PHE A N 1
ATOM 1471 C CA . PHE A 1 168 ? 39.364 15.070 21.282 1.00 5.29 186 PHE A CA 1
ATOM 1472 C C . PHE A 1 168 ? 38.447 14.291 20.342 1.00 5.65 186 PHE A C 1
ATOM 1473 O O . PHE A 1 168 ? 38.714 14.242 19.130 1.00 5.62 186 PHE A O 1
ATOM 1481 N N . SER A 1 169 ? 37.396 13.657 20.862 1.00 5.51 187 SER A N 1
ATOM 1482 C CA . SER A 1 169 ? 36.580 12.753 20.085 1.00 5.47 187 SER A CA 1
ATOM 1483 C C . SER A 1 169 ? 35.313 12.436 20.840 1.00 5.72 187 SER A C 1
ATOM 1484 O O . SER A 1 169 ? 35.223 12.755 22.067 1.00 8.43 187 SER A O 1
ATOM 1487 N N . SER A 1 170 ? 34.357 11.815 20.173 1.00 5.99 188 SER A N 1
ATOM 1488 C CA . SER A 1 170 ? 33.179 11.251 20.824 1.00 6.64 188 SER A CA 1
ATOM 1489 C C . SER A 1 170 ? 32.944 9.857 20.247 1.00 7.16 188 SER A C 1
ATOM 1490 O O . SER A 1 170 ? 33.318 9.575 19.114 1.00 7.04 188 SER A O 1
ATOM 1493 N N . ALA A 1 171 ? 32.276 9.033 21.023 1.00 6.81 189 ALA A N 1
ATOM 1494 C CA . ALA A 1 171 ? 31.888 7.692 20.564 1.00 7.16 189 ALA A CA 1
ATOM 1495 C C . ALA A 1 171 ? 30.574 7.312 21.238 1.00 9.37 189 ALA A C 1
ATOM 1496 O O . ALA A 1 171 ? 30.301 7.684 22.368 1.00 11.15 189 ALA A O 1
ATOM 1498 N N . PHE A 1 172 ? 29.732 6.592 20.517 1.00 11.45 190 PHE A N 1
ATOM 1499 C CA . PHE A 1 172 ? 28.400 6.271 21.006 1.00 12.58 190 PHE A CA 1
ATOM 1500 C C . PHE A 1 172 ? 28.355 4.939 21.742 1.00 12.35 190 PHE A C 1
ATOM 1501 O O . PHE A 1 172 ? 29.069 3.980 21.419 1.00 14.75 190 PHE A O 1
ATOM 1509 N N . LEU A 1 173 ? 27.498 4.904 22.750 1.00 15.41 191 LEU A N 1
ATOM 1510 C CA . LEU A 1 173 ? 27.183 3.699 23.502 1.00 16.92 191 LEU A CA 1
ATOM 1511 C C . LEU A 1 173 ? 25.874 3.105 22.980 1.00 21.33 191 LEU A C 1
ATOM 1512 O O . LEU A 1 173 ? 25.077 3.799 22.330 1.00 19.65 191 LEU A O 1
ATOM 1517 N N . ASP A 1 174 ? 25.667 1.835 23.317 1.00 24.91 192 ASP A N 1
ATOM 1518 C CA . ASP A 1 174 ? 24.459 1.108 22.914 1.00 28.39 192 ASP A CA 1
ATOM 1519 C C . ASP A 1 174 ? 23.193 1.827 23.301 1.00 27.95 192 ASP A C 1
ATOM 1520 O O . ASP A 1 174 ? 22.229 1.793 22.540 1.00 31.39 192 ASP A O 1
ATOM 1525 N N . ASN A 1 175 ? 23.177 2.479 24.468 1.00 24.46 193 ASN A N 1
ATOM 1526 C CA . ASN A 1 175 ? 21.981 3.204 24.919 1.00 25.69 193 ASN A CA 1
ATOM 1527 C C . ASN A 1 175 ? 21.765 4.544 24.253 1.00 24.13 193 ASN A C 1
ATOM 1528 O O . ASN A 1 175 ? 20.831 5.249 24.602 1.00 24.67 193 ASN A O 1
ATOM 1533 N N . GLY A 1 176 ? 22.657 4.925 23.326 1.00 20.84 194 GLY A N 1
ATOM 1534 C CA . GLY A 1 176 ? 22.540 6.183 22.596 1.00 21.26 194 GLY A CA 1
ATOM 1535 C C . GLY A 1 176 ? 23.258 7.374 23.238 1.00 18.65 194 GLY A C 1
ATOM 1536 O O . GLY A 1 176 ? 23.330 8.450 22.628 1.00 20.29 194 GLY A O 1
ATOM 1537 N N . ASP A 1 177 ? 23.784 7.184 24.446 1.00 17.36 195 ASP A N 1
ATOM 1538 C CA . ASP A 1 177 ? 24.621 8.212 25.077 1.00 16.72 195 ASP A CA 1
ATOM 1539 C C . ASP A 1 177 ? 25.961 8.246 24.312 1.00 13.27 195 ASP A C 1
ATOM 1540 O O . ASP A 1 177 ? 26.261 7.355 23.506 1.00 15.70 195 ASP A O 1
ATOM 1545 N N . CYS A 1 178 ? 26.759 9.282 24.570 1.00 13.75 196 CYS A N 1
ATOM 1546 C CA . CYS A 1 178 ? 28.090 9.300 24.005 1.00 14.26 196 CYS A CA 1
ATOM 1547 C C . CYS A 1 178 ? 29.121 9.516 25.089 1.00 12.19 196 CYS A C 1
ATOM 1548 O O . CYS A 1 178 ? 28.855 10.040 26.166 1.00 14.56 196 CYS A O 1
ATOM 1551 N N . LEU A 1 179 ? 30.305 9.045 24.774 1.00 9.77 197 LEU A N 1
ATOM 1552 C CA . LEU A 1 179 ? 31.481 9.285 25.586 1.00 7.99 197 LEU A CA 1
ATOM 1553 C C . LEU A 1 179 ? 32.301 10.361 24.896 1.00 8.60 197 LEU A C 1
ATOM 1554 O O . LEU A 1 179 ? 32.461 10.300 23.665 1.00 9.99 197 LEU A O 1
ATOM 1559 N N . VAL A 1 180 ? 32.791 11.340 25.619 1.00 7.36 198 VAL A N 1
ATOM 1560 C CA . VAL A 1 180 ? 33.676 12.379 25.048 1.00 7.06 198 VAL A CA 1
ATOM 1561 C C . VAL A 1 180 ? 35.026 12.311 25.755 1.00 6.67 198 VAL A C 1
ATOM 1562 O O . VAL A 1 180 ? 35.123 12.445 26.986 1.00 7.87 198 VAL A O 1
ATOM 1566 N N . ALA A 1 181 ? 36.074 12.066 24.956 1.00 6.42 199 ALA A N 1
ATOM 1567 C CA . ALA A 1 181 ? 37.441 12.044 25.401 1.00 5.66 199 ALA A CA 1
ATOM 1568 C C . ALA A 1 181 ? 37.892 13.477 25.679 1.00 5.62 199 ALA A C 1
ATOM 1569 O O . ALA A 1 181 ? 37.768 14.333 24.793 1.00 6.46 199 ALA A O 1
ATOM 1571 N N . CYS A 1 182 ? 38.406 13.751 26.872 1.00 6.60 200 CYS A N 1
ATOM 1572 C CA . CYS A 1 182 ? 38.741 15.153 27.221 1.00 6.30 200 CYS A CA 1
ATOM 1573 C C . CYS A 1 182 ? 40.229 15.497 27.197 1.00 5.99 200 CYS A C 1
ATOM 1574 O O . CYS A 1 182 ? 40.654 16.492 27.757 1.00 6.02 200 CYS A O 1
ATOM 1577 N N A GLY A 1 183 ? 41.023 14.721 26.466 0.50 5.23 201 GLY A N 1
ATOM 1578 N N B GLY A 1 183 ? 41.036 14.685 26.522 0.50 6.42 201 GLY A N 1
ATOM 1579 C CA A GLY A 1 183 ? 42.377 15.117 26.164 0.50 4.80 201 GLY A CA 1
ATOM 1580 C CA B GLY A 1 183 ? 42.408 15.051 26.258 0.50 7.35 201 GLY A CA 1
ATOM 1581 C C A GLY A 1 183 ? 43.218 15.331 27.411 0.50 4.16 201 GLY A C 1
ATOM 1582 C C B GLY A 1 183 ? 43.219 15.339 27.509 0.50 7.14 201 GLY A C 1
ATOM 1583 O O A GLY A 1 183 ? 43.374 14.437 28.227 0.50 4.35 201 GLY A O 1
ATOM 1584 O O B GLY A 1 183 ? 43.278 14.520 28.421 0.50 8.34 201 GLY A O 1
ATOM 1585 N N A ASP A 1 184 ? 43.722 16.556 27.569 0.50 5.27 202 ASP A N 1
ATOM 1586 N N B ASP A 1 184 ? 43.815 16.536 27.534 0.50 7.19 202 ASP A N 1
ATOM 1587 C CA A ASP A 1 184 ? 44.568 16.915 28.696 0.50 4.81 202 ASP A CA 1
ATOM 1588 C CA B ASP A 1 184 ? 44.661 17.001 28.625 0.50 8.64 202 ASP A CA 1
ATOM 1589 C C A ASP A 1 184 ? 43.860 16.909 30.065 0.50 5.71 202 ASP A C 1
ATOM 1590 C C B ASP A 1 184 ? 44.025 16.901 30.007 0.50 7.89 202 ASP A C 1
ATOM 1591 O O A ASP A 1 184 ? 44.543 16.955 31.107 0.50 7.06 202 ASP A O 1
ATOM 1592 O O B ASP A 1 184 ? 44.761 16.932 30.996 0.50 7.28 202 ASP A O 1
ATOM 1601 N N A ALA A 1 185 ? 42.533 16.816 30.107 0.50 6.40 203 ALA A N 1
ATOM 1602 N N B ALA A 1 185 ? 42.692 16.845 30.101 0.50 6.96 203 ALA A N 1
ATOM 1603 C CA A ALA A 1 185 ? 41.870 16.709 31.411 0.50 6.40 203 ALA A CA 1
ATOM 1604 C CA B ALA A 1 185 ? 42.011 16.745 31.411 0.50 6.85 203 ALA A CA 1
ATOM 1605 C C A ALA A 1 185 ? 42.050 15.328 32.027 0.50 7.21 203 ALA A C 1
ATOM 1606 C C B ALA A 1 185 ? 42.152 15.363 32.049 0.50 7.50 203 ALA A C 1
ATOM 1607 O O A ALA A 1 185 ? 41.595 15.113 33.145 0.50 8.08 203 ALA A O 1
ATOM 1608 O O B ALA A 1 185 ? 41.801 15.188 33.203 0.50 8.24 203 ALA A O 1
ATOM 1611 N N . HIS A 1 186 ? 42.702 14.387 31.327 1.00 7.00 204 HIS A N 1
ATOM 1612 C CA . HIS A 1 186 ? 42.987 13.074 31.927 1.00 6.88 204 HIS A CA 1
ATOM 1613 C C . HIS A 1 186 ? 41.734 12.328 32.277 1.00 8.16 204 HIS A C 1
ATOM 1614 O O . HIS A 1 186 ? 41.709 11.546 33.227 1.00 8.61 204 HIS A O 1
ATOM 1621 N N . CYS A 1 187 ? 40.667 12.552 31.529 1.00 7.18 205 CYS A N 1
ATOM 1622 C CA . CYS A 1 187 ? 39.389 11.964 31.824 1.00 8.52 205 CYS A CA 1
ATOM 1623 C C . CYS A 1 187 ? 38.540 11.866 30.561 1.00 7.87 205 CYS A C 1
ATOM 1624 O O . CYS A 1 187 ? 38.863 12.405 29.492 1.00 8.38 205 CYS A O 1
ATOM 1627 N N . PHE A 1 188 ? 37.438 11.157 30.684 1.00 7.43 206 PHE A N 1
ATOM 1628 C CA . PHE A 1 188 ? 36.368 11.248 29.722 1.00 8.63 206 PHE A CA 1
ATOM 1629 C C . PHE A 1 188 ? 35.032 11.395 30.408 1.00 9.45 206 PHE A C 1
ATOM 1630 O O . PHE A 1 188 ? 34.926 11.129 31.634 1.00 9.88 206 PHE A O 1
ATOM 1638 N N . VAL A 1 189 ? 34.027 11.832 29.688 1.00 8.40 207 VAL A N 1
ATOM 1639 C CA . VAL A 1 189 ? 32.691 11.997 30.260 1.00 9.53 207 VAL A CA 1
ATOM 1640 C C . VAL A 1 189 ? 31.682 11.217 29.430 1.00 10.93 207 VAL A C 1
ATOM 1641 O O . VAL A 1 189 ? 31.929 10.904 28.266 1.00 10.03 207 VAL A O 1
ATOM 1645 N N . GLN A 1 190 ? 30.561 10.864 30.064 1.00 11.23 208 GLN A N 1
ATOM 1646 C CA . GLN A 1 190 ? 29.412 10.333 29.382 1.00 10.88 208 GLN A CA 1
ATOM 1647 C C . GLN A 1 190 ? 28.338 11.420 29.347 1.00 12.33 208 GLN A C 1
ATOM 1648 O O . GLN A 1 190 ? 28.014 11.972 30.422 1.00 14.14 208 GLN A O 1
ATOM 1654 N N . LEU A 1 191 ? 27.820 11.693 28.161 1.00 12.18 209 LEU A N 1
ATOM 1655 C CA . LEU A 1 191 ? 26.762 12.678 27.943 1.00 15.08 209 LEU A CA 1
ATOM 1656 C C . LEU A 1 191 ? 25.446 11.998 27.611 1.00 19.84 209 LEU A C 1
ATOM 1657 O O . LEU A 1 191 ? 25.392 11.140 26.736 1.00 18.30 209 LEU A O 1
ATOM 1662 N N . ASN A 1 192 ? 24.385 12.419 28.299 1.00 22.75 210 ASN A N 1
ATOM 1663 C CA . ASN A 1 192 ? 23.041 11.861 28.085 1.00 29.39 210 ASN A CA 1
ATOM 1664 C C . ASN A 1 192 ? 22.521 12.371 26.769 1.00 32.94 210 ASN A C 1
ATOM 1665 O O . ASN A 1 192 ? 22.641 13.579 26.471 1.00 31.01 210 ASN A O 1
ATOM 1670 N N . LEU A 1 193 ? 21.954 11.439 25.999 1.00 38.11 211 LEU A N 1
ATOM 1671 C CA . LEU A 1 193 ? 21.333 11.730 24.696 1.00 40.98 211 LEU A CA 1
ATOM 1672 C C . LEU A 1 193 ? 20.281 12.857 24.813 1.00 40.89 211 LEU A C 1
ATOM 1673 O O . LEU A 1 193 ? 20.451 13.944 24.239 1.00 38.89 211 LEU A O 1
ATOM 1678 N N . GLU A 1 194 ? 19.235 12.619 25.605 1.00 42.20 212 GLU A N 1
ATOM 1679 C CA . GLU A 1 194 ? 18.106 13.571 25.690 1.00 41.41 212 GLU A CA 1
ATOM 1680 C C . GLU A 1 194 ? 18.511 14.957 26.229 1.00 40.37 212 GLU A C 1
ATOM 1681 O O . GLU A 1 194 ? 18.237 15.985 25.596 1.00 40.17 212 GLU A O 1
ATOM 1683 N N . SER A 1 195 ? 19.173 14.982 27.387 1.00 38.02 213 SER A N 1
ATOM 1684 C CA . SER A 1 195 ? 19.404 16.230 28.135 1.00 37.14 213 SER A CA 1
ATOM 1685 C C . SER A 1 195 ? 20.674 16.967 27.741 1.00 38.83 213 SER A C 1
ATOM 1686 O O . SER A 1 195 ? 20.836 18.140 28.069 1.00 37.28 213 SER A O 1
ATOM 1689 N N . ASN A 1 196 ? 21.592 16.254 27.087 1.00 40.48 214 ASN A N 1
ATOM 1690 C CA . ASN A 1 196 ? 22.908 16.800 26.736 1.00 42.01 214 ASN A CA 1
ATOM 1691 C C . ASN A 1 196 ? 23.695 17.230 27.987 1.00 40.03 214 ASN A C 1
ATOM 1692 O O . ASN A 1 196 ? 24.477 18.189 27.953 1.00 41.73 214 ASN A O 1
ATOM 1697 N N . ARG A 1 197 ? 23.460 16.527 29.093 1.00 36.25 215 ARG A N 1
ATOM 1698 C CA . ARG A 1 197 ? 24.113 16.820 30.351 1.00 34.06 215 ARG A CA 1
ATOM 1699 C C . ARG A 1 197 ? 25.095 15.690 30.690 1.00 27.78 215 ARG A C 1
ATOM 1700 O O . ARG A 1 197 ? 24.929 14.542 30.259 1.00 22.84 215 ARG A O 1
ATOM 1703 N N . ILE A 1 198 ? 26.099 16.027 31.487 1.00 28.86 216 ILE A N 1
ATOM 1704 C CA . ILE A 1 198 ? 27.123 15.073 31.915 1.00 25.13 216 ILE A CA 1
ATOM 1705 C C . ILE A 1 198 ? 26.522 14.113 32.939 1.00 24.85 216 ILE A C 1
ATOM 1706 O O . ILE A 1 198 ? 26.084 14.553 34.022 1.00 28.94 216 ILE A O 1
ATOM 1711 N N A VAL A 1 199 ? 26.500 12.828 32.564 0.50 21.99 217 VAL A N 1
ATOM 1712 N N B VAL A 1 199 ? 26.492 12.820 32.643 0.50 21.99 217 VAL A N 1
ATOM 1713 C CA A VAL A 1 199 ? 25.993 11.703 33.365 0.50 22.29 217 VAL A CA 1
ATOM 1714 C CA B VAL A 1 199 ? 25.952 11.855 33.603 0.50 22.50 217 VAL A CA 1
ATOM 1715 C C A VAL A 1 199 ? 27.056 11.199 34.323 0.50 20.86 217 VAL A C 1
ATOM 1716 C C B VAL A 1 199 ? 27.038 11.022 34.274 0.50 21.01 217 VAL A C 1
ATOM 1717 O O A VAL A 1 199 ? 26.788 10.869 35.482 0.50 19.37 217 VAL A O 1
ATOM 1718 O O B VAL A 1 199 ? 26.756 10.259 35.203 0.50 19.98 217 VAL A O 1
ATOM 1725 N N . ARG A 1 200 ? 28.292 11.168 33.835 1.00 19.06 218 ARG A N 1
ATOM 1726 C CA . ARG A 1 200 ? 29.384 10.536 34.528 1.00 19.96 218 ARG A CA 1
ATOM 1727 C C . ARG A 1 200 ? 30.708 11.113 34.031 1.00 17.60 218 ARG A C 1
ATOM 1728 O O . ARG A 1 200 ? 30.810 11.410 32.840 1.00 14.42 218 ARG A O 1
ATOM 1736 N N A ARG A 1 201 ? 31.675 11.320 34.935 0.50 16.92 219 ARG A N 1
ATOM 1737 N N B ARG A 1 201 ? 31.655 11.268 34.950 0.50 18.09 219 ARG A N 1
ATOM 1738 C CA A ARG A 1 201 ? 33.068 11.653 34.586 0.50 15.72 219 ARG A CA 1
ATOM 1739 C CA B ARG A 1 201 ? 33.025 11.606 34.655 0.50 17.40 219 ARG A CA 1
ATOM 1740 C C A ARG A 1 201 ? 33.986 10.578 35.137 0.50 16.18 219 ARG A C 1
ATOM 1741 C C B ARG A 1 201 ? 33.823 10.385 35.073 0.50 16.96 219 ARG A C 1
ATOM 1742 O O A ARG A 1 201 ? 34.007 10.291 36.363 0.50 15.34 219 ARG A O 1
ATOM 1743 O O B ARG A 1 201 ? 33.544 9.742 36.122 0.50 16.71 219 ARG A O 1
ATOM 1758 N N . VAL A 1 202 ? 34.784 10.013 34.229 1.00 12.64 220 VAL A N 1
ATOM 1759 C CA . VAL A 1 202 ? 35.657 8.920 34.499 1.00 11.77 220 VAL A CA 1
ATOM 1760 C C . VAL A 1 202 ? 37.089 9.372 34.424 1.00 13.38 220 VAL A C 1
ATOM 1761 O O . VAL A 1 202 ? 37.553 9.884 33.393 1.00 11.62 220 VAL A O 1
ATOM 1765 N N . ASN A 1 203 ? 37.802 9.228 35.512 1.00 14.69 221 ASN A N 1
ATOM 1766 C CA . ASN A 1 203 ? 39.218 9.503 35.496 1.00 15.56 221 ASN A CA 1
ATOM 1767 C C . ASN A 1 203 ? 40.008 8.325 36.011 1.00 13.67 221 ASN A C 1
ATOM 1768 O O . ASN A 1 203 ? 39.435 7.229 36.192 1.00 13.93 221 ASN A O 1
ATOM 1773 N N . ALA A 1 204 ? 41.300 8.498 36.207 1.00 14.40 222 ALA A N 1
ATOM 1774 C CA . ALA A 1 204 ? 42.118 7.371 36.632 1.00 14.84 222 ALA A CA 1
ATOM 1775 C C . ALA A 1 204 ? 41.726 6.758 37.987 1.00 15.36 222 ALA A C 1
ATOM 1776 O O . ALA A 1 204 ? 42.021 5.570 38.240 1.00 20.88 222 ALA A O 1
ATOM 1778 N N . ASN A 1 205 ? 41.073 7.517 38.840 1.00 16.61 223 ASN A N 1
ATOM 1779 C CA . ASN A 1 205 ? 40.633 6.950 40.122 1.00 19.14 223 ASN A CA 1
ATOM 1780 C C . ASN A 1 205 ? 39.471 5.976 39.935 1.00 21.60 223 ASN A C 1
ATOM 1781 O O . ASN A 1 205 ? 39.173 5.206 40.859 1.00 23.18 223 ASN A O 1
ATOM 1786 N N . ASP A 1 206 ? 38.792 6.017 38.782 1.00 16.77 224 ASP A N 1
ATOM 1787 C CA . ASP A 1 206 ? 37.656 5.114 38.509 1.00 17.55 224 ASP A CA 1
ATOM 1788 C C . ASP A 1 206 ? 38.093 3.846 37.790 1.00 17.68 224 ASP A C 1
ATOM 1789 O O . ASP A 1 206 ? 37.262 2.946 37.538 1.00 22.21 224 ASP A O 1
ATOM 1794 N N . ILE A 1 207 ? 39.368 3.824 37.400 1.00 16.99 225 ILE A N 1
ATOM 1795 C CA . ILE A 1 207 ? 39.945 2.725 36.578 1.00 17.70 225 ILE A CA 1
ATOM 1796 C C . ILE A 1 207 ? 41.053 2.085 37.383 1.00 19.03 225 ILE A C 1
ATOM 1797 O O . ILE A 1 207 ? 41.714 2.740 38.177 1.00 23.05 225 ILE A O 1
ATOM 1802 N N A GLU A 1 208 ? 41.226 0.789 37.213 0.50 14.37 226 GLU A N 1
ATOM 1803 N N B GLU A 1 208 ? 41.228 0.784 37.225 0.50 15.35 226 GLU A N 1
ATOM 1804 C CA A GLU A 1 208 ? 42.305 0.086 37.860 0.50 13.96 226 GLU A CA 1
ATOM 1805 C CA B GLU A 1 208 ? 42.325 0.081 37.869 0.50 15.71 226 GLU A CA 1
ATOM 1806 C C A GLU A 1 208 ? 43.319 -0.331 36.808 0.50 11.22 226 GLU A C 1
ATOM 1807 C C B GLU A 1 208 ? 43.322 -0.332 36.810 0.50 12.25 226 GLU A C 1
ATOM 1808 O O A GLU A 1 208 ? 43.034 -1.198 35.983 0.50 12.07 226 GLU A O 1
ATOM 1809 O O B GLU A 1 208 ? 43.033 -1.197 35.984 0.50 12.71 226 GLU A O 1
ATOM 1820 N N . GLY A 1 209 ? 44.480 0.317 36.818 1.00 11.27 227 GLY A N 1
ATOM 1821 C CA . GLY A 1 209 ? 45.630 -0.137 36.079 1.00 11.14 227 GLY A CA 1
ATOM 1822 C C . GLY A 1 209 ? 46.300 0.803 35.112 1.00 9.96 227 GLY A C 1
ATOM 1823 O O . GLY A 1 209 ? 47.181 0.411 34.341 1.00 11.81 227 GLY A O 1
ATOM 1824 N N . VAL A 1 210 ? 45.896 2.086 35.101 1.00 10.73 228 VAL A N 1
ATOM 1825 C CA . VAL A 1 210 ? 46.515 3.025 34.170 1.00 9.57 228 VAL A CA 1
ATOM 1826 C C . VAL A 1 210 ? 46.426 4.475 34.690 1.00 10.88 228 VAL A C 1
ATOM 1827 O O . VAL A 1 210 ? 45.364 4.911 35.143 1.00 12.83 228 VAL A O 1
ATOM 1831 N N . GLN A 1 211 ? 47.530 5.187 34.623 1.00 10.66 229 GLN A N 1
ATOM 1832 C CA . GLN A 1 211 ? 47.525 6.651 34.770 1.00 9.70 229 GLN A CA 1
ATOM 1833 C C . GLN A 1 211 ? 47.137 7.189 33.379 1.00 9.21 229 GLN A C 1
ATOM 1834 O O . GLN A 1 211 ? 47.809 6.885 32.377 1.00 10.27 229 GLN A O 1
ATOM 1840 N N . LEU A 1 212 ? 46.098 8.005 33.323 1.00 8.18 230 LEU A N 1
ATOM 1841 C CA . LEU A 1 212 ? 45.645 8.644 32.078 1.00 8.17 230 LEU A CA 1
ATOM 1842 C C . LEU A 1 212 ? 46.408 9.923 31.836 1.00 8.00 230 LEU A C 1
ATOM 1843 O O . LEU A 1 212 ? 46.492 10.786 32.719 1.00 8.32 230 LEU A O 1
ATOM 1848 N N . PHE A 1 213 ? 47.009 9.994 30.648 1.00 6.77 231 PHE A N 1
ATOM 1849 C CA . PHE A 1 213 ? 47.730 11.184 30.175 1.00 6.62 231 PHE A CA 1
ATOM 1850 C C . PHE A 1 213 ? 46.764 12.000 29.305 1.00 6.99 231 PHE A C 1
ATOM 1851 O O . PHE A 1 213 ? 45.787 12.514 29.841 1.00 7.56 231 PHE A O 1
ATOM 1859 N N . PHE A 1 214 ? 46.965 12.066 27.983 1.00 6.06 232 PHE A N 1
ATOM 1860 C CA . PHE A 1 214 ? 45.988 12.745 27.123 1.00 5.46 232 PHE A CA 1
ATOM 1861 C C . PHE A 1 214 ? 45.018 11.677 26.680 1.00 6.36 232 PHE A C 1
ATOM 1862 O O . PHE A 1 214 ? 45.396 10.732 25.975 1.00 6.15 232 PHE A O 1
ATOM 1870 N N . VAL A 1 215 ? 43.768 11.811 27.068 1.00 5.65 233 VAL A N 1
ATOM 1871 C CA . VAL A 1 215 ? 42.724 10.825 26.740 1.00 4.92 233 VAL A CA 1
ATOM 1872 C C . VAL A 1 215 ? 42.277 11.138 25.309 1.00 5.30 233 VAL A C 1
ATOM 1873 O O . VAL A 1 215 ? 41.582 12.137 25.054 1.00 5.80 233 VAL A O 1
ATOM 1877 N N . ALA A 1 216 ? 42.761 10.319 24.373 1.00 5.21 234 ALA A N 1
ATOM 1878 C CA . ALA A 1 216 ? 42.529 10.446 22.917 1.00 5.11 234 ALA A CA 1
ATOM 1879 C C . ALA A 1 216 ? 41.350 9.511 22.557 1.00 4.83 234 ALA A C 1
ATOM 1880 O O . ALA A 1 216 ? 40.369 9.397 23.305 1.00 5.91 234 ALA A O 1
ATOM 1882 N N . GLN A 1 217 ? 41.393 8.802 21.440 1.00 5.49 235 GLN A N 1
ATOM 1883 C CA . GLN A 1 217 ? 40.191 8.114 21.004 1.00 4.65 235 GLN A CA 1
ATOM 1884 C C . GLN A 1 217 ? 39.755 7.042 21.996 1.00 5.78 235 GLN A C 1
ATOM 1885 O O . GLN A 1 217 ? 40.578 6.255 22.521 1.00 5.40 235 GLN A O 1
ATOM 1891 N N . LEU A 1 218 ? 38.440 6.970 22.160 1.00 6.08 236 LEU A N 1
ATOM 1892 C CA . LEU A 1 218 ? 37.736 5.937 22.916 1.00 5.22 236 LEU A CA 1
ATOM 1893 C C . LEU A 1 218 ? 36.976 5.069 21.932 1.00 7.15 236 LEU A C 1
ATOM 1894 O O . LEU A 1 218 ? 36.285 5.612 21.049 1.00 7.16 236 LEU A O 1
ATOM 1899 N N . PHE A 1 219 ? 37.062 3.742 22.070 1.00 7.14 237 PHE A N 1
ATOM 1900 C CA . PHE A 1 219 ? 36.421 2.840 21.161 1.00 6.95 237 PHE A CA 1
ATOM 1901 C C . PHE A 1 219 ? 35.619 1.822 21.960 1.00 7.80 237 PHE A C 1
ATOM 1902 O O . PHE A 1 219 ? 36.152 0.840 22.471 1.00 7.71 237 PHE A O 1
ATOM 1910 N N . PRO A 1 220 ? 34.310 2.066 22.063 1.00 8.99 238 PRO A N 1
ATOM 1911 C CA . PRO A 1 220 ? 33.436 1.098 22.795 1.00 10.23 238 PRO A CA 1
ATOM 1912 C C . PRO A 1 220 ? 33.358 -0.261 22.123 1.00 11.58 238 PRO A C 1
ATOM 1913 O O . PRO A 1 220 ? 33.358 -0.337 20.901 1.00 12.09 238 PRO A O 1
ATOM 1917 N N . LEU A 1 221 ? 33.342 -1.290 22.965 1.00 12.35 239 LEU A N 1
ATOM 1918 C CA . LEU A 1 221 ? 33.336 -2.686 22.548 1.00 13.59 239 LEU A CA 1
ATOM 1919 C C . LEU A 1 221 ? 32.007 -3.328 22.928 1.00 16.22 239 LEU A C 1
ATOM 1920 O O . LEU A 1 221 ? 31.359 -2.926 23.886 1.00 16.05 239 LEU A O 1
ATOM 1925 N N . GLN A 1 222 ? 31.637 -4.324 22.109 1.00 22.97 240 GLN A N 1
ATOM 1926 C CA . GLN A 1 222 ? 30.334 -5.016 22.223 1.00 29.45 240 GLN A CA 1
ATOM 1927 C C . GLN A 1 222 ? 30.210 -5.650 23.585 1.00 31.62 240 GLN A C 1
ATOM 1928 O O . GLN A 1 222 ? 29.101 -5.760 24.129 1.00 33.86 240 GLN A O 1
ATOM 1931 N N . ASN A 1 223 ? 31.338 -6.057 24.151 1.00 33.41 241 ASN A N 1
ATOM 1932 C CA . ASN A 1 223 ? 31.354 -6.655 25.486 1.00 35.56 241 ASN A CA 1
ATOM 1933 C C . ASN A 1 223 ? 31.217 -5.679 26.681 1.00 34.23 241 ASN A C 1
ATOM 1934 O O . ASN A 1 223 ? 31.262 -6.113 27.835 1.00 34.21 241 ASN A O 1
ATOM 1939 N N . GLY A 1 224 ? 31.013 -4.384 26.425 1.00 28.02 242 GLY A N 1
ATOM 1940 C CA . GLY A 1 224 ? 30.794 -3.380 27.504 1.00 23.79 242 GLY A CA 1
ATOM 1941 C C . GLY A 1 224 ? 32.141 -2.684 27.863 1.00 16.26 242 GLY A C 1
ATOM 1942 O O . GLY A 1 224 ? 32.239 -1.767 28.684 1.00 19.86 242 GLY A O 1
ATOM 1943 N N . GLY A 1 225 ? 33.160 -3.191 27.238 1.00 16.11 243 GLY A N 1
ATOM 1944 C CA . GLY A 1 225 ? 34.480 -2.681 27.452 1.00 14.05 243 GLY A CA 1
ATOM 1945 C C . G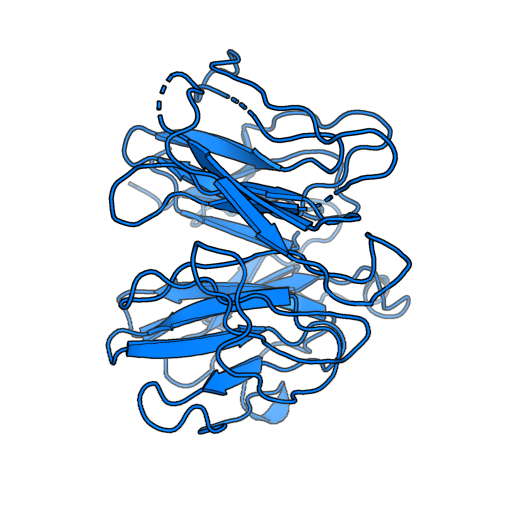LY A 1 225 ? 34.783 -1.480 26.567 1.00 12.40 243 GLY A C 1
ATOM 1946 O O . GLY A 1 225 ? 33.945 -0.979 25.834 1.00 11.65 243 GLY A O 1
ATOM 1947 N N . LEU A 1 226 ? 36.028 -1.066 26.620 1.00 9.82 244 LEU A N 1
ATOM 1948 C CA . LEU A 1 226 ? 36.429 0.166 25.944 1.00 9.36 244 LEU A CA 1
ATOM 1949 C C . LEU A 1 226 ? 37.940 0.167 25.683 1.00 7.70 244 LEU A C 1
ATOM 1950 O O . LEU A 1 226 ? 38.711 -0.095 26.607 1.00 8.74 244 LEU A O 1
ATOM 1955 N N . TYR A 1 227 ? 38.356 0.497 24.464 1.00 6.98 245 TYR A N 1
ATOM 1956 C CA . TYR A 1 227 ? 39.741 0.896 24.216 1.00 5.37 245 TYR A CA 1
ATOM 1957 C C . TYR A 1 227 ? 39.916 2.357 24.519 1.00 5.75 245 TYR A C 1
ATOM 1958 O O . TYR A 1 227 ? 39.066 3.184 24.134 1.00 6.68 245 TYR A O 1
ATOM 1967 N N . ILE A 1 228 ? 41.030 2.685 25.165 1.00 6.43 246 ILE A N 1
ATOM 1968 C CA . ILE A 1 228 ? 41.422 4.067 25.452 1.00 6.23 246 ILE A CA 1
ATOM 1969 C C . ILE A 1 228 ? 42.823 4.259 24.911 1.00 4.53 246 ILE A C 1
ATOM 1970 O O . ILE A 1 228 ? 43.771 3.586 25.326 1.00 5.48 246 ILE A O 1
ATOM 1975 N N . CYS A 1 229 ? 42.983 5.220 24.007 1.00 4.89 247 CYS A N 1
ATOM 1976 C CA . CYS A 1 229 ? 44.262 5.651 23.485 1.00 5.46 247 CYS A CA 1
ATOM 1977 C C . CYS A 1 229 ? 44.859 6.675 24.479 1.00 5.69 247 CYS A C 1
ATOM 1978 O O . CYS A 1 229 ? 44.294 7.739 24.694 1.00 7.01 247 CYS A O 1
ATOM 1981 N N . ASN A 1 230 ? 45.951 6.267 25.121 1.00 5.26 248 ASN A N 1
ATOM 1982 C CA . ASN A 1 230 ? 46.533 6.992 26.247 1.00 5.40 248 ASN A CA 1
ATOM 1983 C C . ASN A 1 230 ? 47.785 7.733 25.819 1.00 5.77 248 ASN A C 1
ATOM 1984 O O . ASN A 1 230 ? 48.904 7.281 26.024 1.00 5.74 248 ASN A O 1
ATOM 1989 N N . TRP A 1 231 ? 47.583 8.871 25.147 1.00 5.86 249 TRP A N 1
ATOM 1990 C CA . TRP A 1 231 ? 48.638 9.530 24.389 1.00 5.18 249 TRP A CA 1
ATOM 1991 C C . TRP A 1 231 ? 49.518 10.352 25.335 1.00 6.14 249 TRP A C 1
ATOM 1992 O O . TRP A 1 231 ? 49.018 11.167 26.136 1.00 6.37 249 TRP A O 1
ATOM 2003 N N . GLN A 1 232 ? 50.812 10.160 25.210 1.00 6.15 250 GLN A N 1
ATOM 2004 C CA . GLN A 1 232 ? 51.782 10.634 26.185 1.00 6.49 250 GLN A CA 1
ATOM 2005 C C . GLN A 1 232 ? 52.622 11.831 25.729 1.00 8.36 250 GLN A C 1
ATOM 2006 O O . GLN A 1 232 ? 53.594 12.198 26.404 1.00 9.82 250 GLN A O 1
ATOM 2012 N N . GLY A 1 233 ? 52.233 12.496 24.673 1.00 7.01 251 GLY A N 1
ATOM 2013 C CA . GLY A 1 233 ? 53.073 13.552 24.085 1.00 7.75 251 GLY A CA 1
ATOM 2014 C C . GLY A 1 233 ? 53.067 14.874 24.809 1.00 8.63 251 GLY A C 1
ATOM 2015 O O . GLY A 1 233 ? 53.846 15.761 24.407 1.00 11.09 251 GLY A O 1
ATOM 2016 N N . HIS A 1 234 ? 52.254 15.059 25.840 1.00 8.00 252 HIS A N 1
ATOM 2017 C CA . HIS A 1 234 ? 52.257 16.285 26.607 1.00 9.45 252 HIS A CA 1
ATOM 2018 C C . HIS A 1 234 ? 52.860 16.095 27.985 1.00 13.46 252 HIS A C 1
ATOM 2019 O O . HIS A 1 234 ? 52.834 17.053 28.795 1.00 16.90 252 HIS A O 1
ATOM 2026 N N . ASP A 1 235 ? 53.400 14.928 28.303 1.00 12.47 253 ASP A N 1
ATOM 2027 C CA . ASP A 1 235 ? 54.003 14.801 29.612 1.00 14.68 253 ASP A CA 1
ATOM 2028 C C . ASP A 1 235 ? 55.387 14.188 29.510 1.00 19.18 253 ASP A C 1
ATOM 2029 O O . ASP A 1 235 ? 55.509 13.018 29.194 1.00 19.41 253 ASP A O 1
ATOM 2034 N N . ARG A 1 236 ? 56.387 15.028 29.819 1.00 27.64 254 ARG A N 1
ATOM 2035 C CA . ARG A 1 236 ? 57.816 14.654 29.873 1.00 29.48 254 ARG A CA 1
ATOM 2036 C C . ARG A 1 236 ? 58.106 13.588 30.920 1.00 31.49 254 ARG A C 1
ATOM 2037 O O . ARG A 1 236 ? 59.137 12.921 30.855 1.00 37.44 254 ARG A O 1
ATOM 2039 N N . GLU A 1 237 ? 57.212 13.425 31.897 1.00 30.65 255 GLU A N 1
ATOM 2040 C CA . GLU A 1 237 ? 57.359 12.346 32.885 1.00 30.33 255 GLU A CA 1
ATOM 2041 C C . GLU A 1 237 ? 56.916 10.984 32.397 1.00 29.68 255 GLU A C 1
ATOM 2042 O O . GLU A 1 237 ? 57.340 9.975 32.963 1.00 27.24 255 GLU A O 1
ATOM 2048 N N . ALA A 1 238 ? 56.067 10.925 31.360 1.00 26.09 256 ALA A N 1
ATOM 2049 C CA . ALA A 1 238 ? 55.556 9.653 30.884 1.00 23.46 256 ALA A CA 1
ATOM 2050 C C . ALA A 1 238 ? 56.667 8.723 30.372 1.00 24.48 256 ALA A C 1
ATOM 2051 O O . ALA A 1 238 ? 56.652 7.493 30.613 1.00 20.52 256 ALA A O 1
ATOM 2053 N N . GLY A 1 239 ? 57.642 9.309 29.689 1.00 25.09 257 GLY A N 1
ATOM 2054 C CA . GLY A 1 239 ? 58.774 8.546 29.160 1.00 25.11 257 GLY A CA 1
ATOM 2055 C C . GLY A 1 239 ? 59.684 7.921 30.204 1.00 25.05 257 GLY A C 1
ATOM 2056 O O . GLY A 1 239 ? 60.437 7.005 29.893 1.00 29.73 257 GLY A O 1
ATOM 2057 N N . LYS A 1 240 ? 59.621 8.413 31.432 1.00 25.73 258 LYS A N 1
ATOM 2058 C CA . LYS A 1 240 ? 60.441 7.891 32.521 1.00 27.92 258 LYS A CA 1
ATOM 2059 C C . LYS A 1 240 ? 59.838 6.616 33.120 1.00 28.21 258 LYS A C 1
ATOM 2060 O O . LYS A 1 240 ? 60.515 5.910 33.904 1.00 30.67 258 LYS A O 1
ATOM 2066 N N . GLY A 1 241 ? 58.571 6.345 32.773 1.00 24.40 259 GLY A N 1
ATOM 2067 C CA . GLY A 1 241 ? 57.848 5.174 33.276 1.00 21.64 259 GLY A CA 1
ATOM 2068 C C . GLY A 1 241 ? 57.417 4.238 32.163 1.00 16.76 259 GLY A C 1
ATOM 2069 O O . GLY A 1 241 ? 57.783 4.415 30.995 1.00 19.10 259 GLY A O 1
ATOM 2070 N N . LYS A 1 242 ? 56.684 3.201 32.556 1.00 16.13 260 LYS A N 1
ATOM 2071 C CA . LYS A 1 242 ? 56.073 2.208 31.626 1.00 13.18 260 LYS A CA 1
ATOM 2072 C C . LYS A 1 242 ? 54.553 2.332 31.744 1.00 11.05 260 LYS A C 1
ATOM 2073 O O . LYS A 1 242 ? 53.846 1.535 32.384 1.00 10.71 260 LYS A O 1
ATOM 2079 N N . HIS A 1 243 ? 54.070 3.391 31.087 1.00 9.54 261 HIS A N 1
ATOM 2080 C CA . HIS A 1 243 ? 52.658 3.695 31.005 1.00 8.45 261 HIS A CA 1
ATOM 2081 C C . HIS A 1 243 ? 52.135 3.250 29.651 1.00 6.78 261 HIS A C 1
ATOM 2082 O O . HIS A 1 243 ? 52.743 3.550 28.634 1.00 8.09 261 HIS A O 1
ATOM 2089 N N . PRO A 1 244 ? 51.074 2.455 29.637 1.00 6.33 262 PRO A N 1
ATOM 2090 C CA . PRO A 1 244 ? 50.628 1.899 28.365 1.00 7.26 262 PRO A CA 1
ATOM 2091 C C . PRO A 1 244 ? 50.163 2.942 27.358 1.00 6.81 262 PRO A C 1
ATOM 2092 O O . PRO A 1 244 ? 49.502 3.934 27.700 1.00 5.81 262 PRO A O 1
ATOM 2096 N N . GLN A 1 245 ? 50.525 2.700 26.105 1.00 5.81 263 GLN A N 1
ATOM 2097 C CA . GLN A 1 245 ? 50.043 3.497 25.010 1.00 5.92 263 GLN A CA 1
ATOM 2098 C C . GLN A 1 245 ? 48.563 3.306 24.742 1.00 5.54 263 GLN A C 1
ATOM 2099 O O . GLN A 1 245 ? 47.862 4.224 24.258 1.00 6.02 263 GLN A O 1
ATOM 2105 N N . LEU A 1 246 ? 48.051 2.132 25.035 1.00 6.78 264 LEU A N 1
ATOM 2106 C CA . LEU A 1 246 ? 46.719 1.712 24.665 1.00 5.41 264 LEU A CA 1
ATOM 2107 C C . LEU A 1 246 ? 46.272 0.705 25.727 1.00 6.74 264 LEU A C 1
ATOM 2108 O O . LEU A 1 246 ? 47.027 -0.185 26.093 1.00 6.84 264 LEU A O 1
ATOM 2113 N N . VAL A 1 247 ? 45.058 0.891 26.268 1.00 6.04 265 VAL A N 1
ATOM 2114 C CA . VAL A 1 247 ? 44.453 -0.082 27.176 1.00 5.96 265 VAL A CA 1
ATOM 2115 C C . VAL A 1 247 ? 43.094 -0.487 26.689 1.00 6.89 265 VAL A C 1
ATOM 2116 O O . VAL A 1 247 ? 42.382 0.283 26.015 1.00 7.36 265 VAL A O 1
ATOM 2120 N N . GLU A 1 248 ? 42.703 -1.696 27.083 1.00 6.98 266 GLU A N 1
ATOM 2121 C CA . GLU A 1 248 ? 41.328 -2.162 27.047 1.00 6.87 266 GLU A CA 1
ATOM 2122 C C . GLU A 1 248 ? 40.881 -2.251 28.494 1.00 6.87 266 GLU A C 1
ATOM 2123 O O . GLU A 1 248 ? 41.525 -2.932 29.308 1.00 7.52 266 GLU A O 1
ATOM 2129 N N . ILE A 1 249 ? 39.776 -1.574 28.824 1.00 7.73 267 ILE A N 1
ATOM 2130 C CA . ILE A 1 249 ? 39.149 -1.710 30.124 1.00 8.90 267 ILE A CA 1
ATOM 2131 C C . ILE A 1 249 ? 37.868 -2.505 29.923 1.00 9.68 267 ILE A C 1
ATOM 2132 O O . ILE A 1 249 ? 37.188 -2.422 28.894 1.00 11.64 267 ILE A O 1
ATOM 2137 N N . ASP A 1 250 ? 37.512 -3.273 30.939 1.00 10.43 268 ASP A N 1
ATOM 2138 C CA . ASP A 1 250 ? 36.245 -3.989 30.955 1.00 10.24 268 ASP A CA 1
ATOM 2139 C C . ASP A 1 250 ? 35.170 -3.081 31.551 1.00 11.94 268 ASP A C 1
ATOM 2140 O O . ASP A 1 250 ? 35.428 -1.935 31.934 1.00 12.50 268 ASP A O 1
ATOM 2145 N N . SER A 1 251 ? 33.971 -3.648 31.693 1.00 14.81 269 SER A N 1
ATOM 2146 C CA . SER A 1 251 ? 32.830 -2.850 32.181 1.00 19.67 269 SER A CA 1
ATOM 2147 C C . SER A 1 251 ? 32.965 -2.408 33.647 1.00 21.49 269 SER A C 1
ATOM 2148 O O . SER A 1 251 ? 32.311 -1.461 34.062 1.00 22.68 269 SER A O 1
ATOM 2151 N N . GLU A 1 252 ? 33.838 -3.062 34.416 1.00 18.52 270 GLU A N 1
ATOM 2152 C CA . GLU A 1 252 ? 34.128 -2.690 35.792 1.00 21.12 270 GLU A CA 1
ATOM 2153 C C . GLU A 1 252 ? 35.279 -1.700 35.904 1.00 19.84 270 GLU A C 1
ATOM 2154 O O . GLU A 1 252 ? 35.638 -1.266 37.001 1.00 22.43 270 GLU A O 1
ATOM 2160 N N . GLY A 1 253 ? 35.872 -1.321 34.775 1.00 15.55 271 GLY A N 1
ATOM 2161 C CA . GLY A 1 253 ? 36.967 -0.379 34.800 1.00 13.26 271 GLY A CA 1
ATOM 2162 C C . GLY A 1 253 ? 38.348 -0.964 35.022 1.00 13.89 271 GLY A C 1
ATOM 2163 O O . GLY A 1 253 ? 39.277 -0.214 35.263 1.00 14.60 271 GLY A O 1
ATOM 2164 N N A LYS A 1 254 ? 38.512 -2.273 34.900 0.50 11.68 272 LYS A N 1
ATOM 2165 N N B LYS A 1 254 ? 38.494 -2.278 34.867 0.50 11.76 272 LYS A N 1
ATOM 2166 C CA A LYS A 1 254 ? 39.831 -2.860 35.089 0.50 10.26 272 LYS A CA 1
ATOM 2167 C CA B LYS A 1 254 ? 39.782 -2.946 35.045 0.50 10.95 272 LYS A CA 1
ATOM 2168 C C A LYS A 1 254 ? 40.518 -2.991 33.733 0.50 7.91 272 LYS A C 1
ATOM 2169 C C B LYS A 1 254 ? 40.513 -2.991 33.708 0.50 7.97 272 LYS A C 1
ATOM 2170 O O A LYS A 1 254 ? 39.897 -3.372 32.747 0.50 8.89 272 LYS A O 1
ATOM 2171 O O B LYS A 1 254 ? 39.909 -3.329 32.700 0.50 8.95 272 LYS A O 1
ATOM 2178 N N . VAL A 1 255 ? 41.809 -2.668 33.706 1.00 8.68 273 VAL A N 1
ATOM 2179 C CA . VAL A 1 255 ? 42.633 -2.880 32.526 1.00 7.49 273 VAL A CA 1
ATOM 2180 C C . VAL A 1 255 ? 42.847 -4.384 32.349 1.00 6.84 273 VAL A C 1
ATOM 2181 O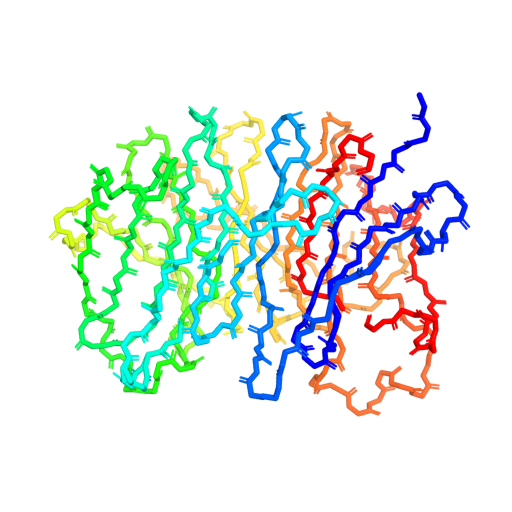 O . VAL A 1 255 ? 43.453 -5.041 33.223 1.00 9.08 273 VAL A O 1
ATOM 2185 N N . VAL A 1 256 ? 42.334 -4.936 31.246 1.00 6.99 274 VAL A N 1
ATOM 2186 C CA . VAL A 1 256 ? 42.386 -6.354 30.937 1.00 7.05 274 VAL A CA 1
ATOM 2187 C C . VAL A 1 256 ? 43.411 -6.709 29.877 1.00 8.10 274 VAL A C 1
ATOM 2188 O O . VAL A 1 256 ? 43.758 -7.887 29.700 1.00 8.48 274 VAL A O 1
ATOM 2192 N N . TRP A 1 257 ? 43.878 -5.715 29.134 1.00 6.95 275 TRP A N 1
ATOM 2193 C CA . TRP A 1 257 ? 44.836 -5.900 28.047 1.00 6.55 275 TRP A CA 1
ATOM 2194 C C . TRP A 1 257 ? 45.481 -4.539 27.751 1.00 6.53 275 TRP A C 1
ATOM 2195 O O . TRP A 1 257 ? 44.817 -3.511 27.934 1.00 6.50 275 TRP A O 1
ATOM 2206 N N . GLN A 1 258 ? 46.750 -4.520 27.356 1.00 6.16 276 GLN A N 1
ATOM 2207 C CA . GLN A 1 258 ? 47.389 -3.269 27.041 1.00 6.81 276 GLN A CA 1
ATOM 2208 C C . GLN A 1 258 ? 48.567 -3.439 26.120 1.00 5.68 276 GLN A C 1
ATOM 2209 O O . GLN A 1 258 ? 49.167 -4.517 26.065 1.00 6.12 276 GLN A O 1
ATOM 2215 N N . LEU A 1 259 ? 48.906 -2.348 25.430 1.00 5.92 277 LEU A N 1
ATOM 2216 C CA . LEU A 1 259 ? 50.199 -2.169 24.773 1.00 6.97 277 LEU A CA 1
ATOM 2217 C C . LEU A 1 259 ? 51.027 -1.236 25.627 1.00 5.99 277 LEU A C 1
ATOM 2218 O O . LEU A 1 259 ? 50.524 -0.154 26.013 1.00 6.22 277 LEU A O 1
ATOM 2223 N N . ASN A 1 260 ? 52.236 -1.641 25.977 1.00 6.13 278 ASN A N 1
ATOM 2224 C CA . ASN A 1 260 ? 53.061 -0.907 26.920 1.00 6.81 278 ASN A CA 1
ATOM 2225 C C . ASN A 1 260 ? 54.529 -1.116 26.544 1.00 9.01 278 ASN A C 1
ATOM 2226 O O . ASN A 1 260 ? 55.250 -1.933 27.147 1.00 8.52 278 ASN A O 1
ATOM 2231 N N . ASP A 1 261 ? 54.985 -0.376 25.545 1.00 7.88 279 ASP A N 1
ATOM 2232 C CA . ASP A 1 261 ? 56.358 -0.472 25.048 1.00 8.23 279 ASP A CA 1
ATOM 2233 C C . ASP A 1 261 ? 56.566 0.747 24.149 1.00 8.96 279 ASP A C 1
ATOM 2234 O O . ASP A 1 261 ? 56.129 0.783 23.023 1.00 8.69 279 ASP A O 1
ATOM 2239 N N . LYS A 1 262 ? 57.214 1.756 24.743 1.00 9.86 280 LYS A N 1
ATOM 2240 C CA . LYS A 1 262 ? 57.377 3.034 24.080 1.00 12.80 280 LYS A CA 1
ATOM 2241 C C . LYS A 1 262 ? 58.456 3.003 23.007 1.00 14.70 280 LYS A C 1
ATOM 2242 O O . LYS A 1 262 ? 58.604 3.988 22.297 1.00 16.60 280 LYS A O 1
ATOM 2248 N N . VAL A 1 263 ? 59.212 1.907 22.896 1.00 13.67 281 VAL A N 1
ATOM 2249 C CA . VAL A 1 263 ? 60.166 1.702 21.797 1.00 16.00 281 VAL A CA 1
ATOM 2250 C C . VAL A 1 263 ? 59.494 0.982 20.634 1.00 15.44 281 VAL A C 1
ATOM 2251 O O . VAL A 1 263 ? 59.599 1.352 19.450 1.00 16.99 281 VAL A O 1
ATOM 2255 N N . LYS A 1 264 ? 58.725 -0.060 20.963 1.00 11.39 282 LYS A N 1
ATOM 2256 C CA . LYS A 1 264 ? 58.072 -0.861 19.969 1.00 11.37 282 LYS A CA 1
ATOM 2257 C C . LYS A 1 264 ? 56.915 -0.121 19.326 1.00 12.19 282 LYS A C 1
ATOM 2258 O O . LYS A 1 264 ? 56.665 -0.311 18.153 1.00 13.68 282 LYS A O 1
ATOM 2264 N N . PHE A 1 265 ? 56.142 0.630 20.128 1.00 9.20 283 PHE A N 1
ATOM 2265 C CA . PHE A 1 265 ? 54.953 1.310 19.654 1.00 9.09 283 PHE A CA 1
ATOM 2266 C C . PHE A 1 265 ? 55.192 2.831 19.727 1.00 11.34 283 PHE A C 1
ATOM 2267 O O . PHE A 1 265 ? 55.693 3.337 20.725 1.00 13.49 283 PHE A O 1
ATOM 2275 N N . GLY A 1 266 ? 54.854 3.531 18.674 1.00 11.03 284 GLY A N 1
ATOM 2276 C CA . GLY A 1 266 ? 54.787 4.980 18.759 1.00 9.90 284 GLY A CA 1
ATOM 2277 C C . GLY A 1 266 ? 53.596 5.431 19.592 1.00 10.04 284 GLY A C 1
ATOM 2278 O O . GLY A 1 266 ? 52.802 4.628 20.112 1.00 10.99 284 GLY A O 1
ATOM 2287 N N . ILE A 1 268 ? 50.051 6.594 20.286 1.00 5.51 286 ILE A N 1
ATOM 2288 C CA . ILE A 1 268 ? 48.770 6.267 19.677 1.00 5.62 286 ILE A CA 1
ATOM 2289 C C . ILE A 1 268 ? 47.706 7.234 20.168 1.00 4.18 286 ILE A C 1
ATOM 2290 O O . ILE A 1 268 ? 47.480 7.414 21.370 1.00 5.31 286 ILE A O 1
ATOM 2295 N N . SER A 1 269 ? 46.994 7.868 19.219 1.00 4.96 287 SER A N 1
ATOM 2296 C CA . SER A 1 269 ? 45.836 8.699 19.535 1.00 5.36 287 SER A CA 1
ATOM 2297 C C . SER A 1 269 ? 44.564 8.212 18.863 1.00 5.47 287 SER A C 1
ATOM 2298 O O . SER A 1 269 ? 43.492 8.723 19.171 1.00 4.95 287 SER A O 1
ATOM 2301 N N . THR A 1 270 ? 44.655 7.205 17.981 1.00 4.68 288 THR A N 1
ATOM 2302 C CA . THR A 1 270 ? 43.513 6.730 17.209 1.00 4.57 288 THR A CA 1
ATOM 2303 C C . THR A 1 270 ? 43.635 5.231 16.973 1.00 4.56 288 THR A C 1
ATOM 2304 O O . THR A 1 270 ? 44.736 4.700 16.786 1.00 5.43 288 THR A O 1
ATOM 2308 N N . ILE A 1 271 ? 42.480 4.576 16.917 1.00 5.47 289 ILE A N 1
ATOM 2309 C CA . ILE A 1 271 ? 42.390 3.117 16.762 1.00 5.75 289 ILE A CA 1
ATOM 2310 C C . ILE A 1 271 ? 41.135 2.739 16.026 1.00 5.78 289 ILE A C 1
ATOM 2311 O O . ILE A 1 271 ? 40.105 3.372 16.220 1.00 5.91 289 ILE A O 1
ATOM 2316 N N . CYS A 1 272 ? 41.189 1.648 15.256 1.00 6.88 290 CYS A N 1
ATOM 2317 C CA . CYS A 1 272 ? 39.998 1.027 14.684 1.00 7.18 290 CYS A CA 1
ATOM 2318 C C . CYS A 1 272 ? 40.253 -0.478 14.563 1.00 7.11 290 CYS A C 1
ATOM 2319 O O . CYS A 1 272 ? 41.267 -0.845 13.991 1.00 7.80 290 CYS A O 1
ATOM 2322 N N . PRO A 1 273 ? 39.317 -1.333 14.986 1.00 7.13 291 PRO A N 1
ATOM 2323 C CA . PRO A 1 273 ? 39.458 -2.755 14.584 1.00 8.76 291 PRO A CA 1
ATOM 2324 C C . PRO A 1 273 ? 39.495 -2.910 13.069 1.00 9.49 291 PRO A C 1
ATOM 2325 O O . PRO A 1 273 ? 38.840 -2.151 12.341 1.00 11.05 291 PRO A O 1
ATOM 2329 N N . ILE A 1 274 ? 40.278 -3.867 12.569 1.00 8.74 292 ILE A N 1
ATOM 2330 C CA . ILE A 1 274 ? 40.363 -4.131 11.125 1.00 9.07 292 ILE A CA 1
ATOM 2331 C C . ILE A 1 274 ? 40.408 -5.624 10.889 1.00 12.53 292 ILE A C 1
ATOM 2332 O O . ILE A 1 274 ? 40.939 -6.364 11.697 1.00 12.00 292 ILE A O 1
ATOM 2337 N N . ARG A 1 275 ? 39.829 -6.064 9.775 1.00 13.89 293 ARG A N 1
ATOM 2338 C CA . ARG A 1 275 ? 39.794 -7.518 9.440 1.00 19.54 293 ARG A CA 1
ATOM 2339 C C . ARG A 1 275 ? 41.140 -8.217 9.325 1.00 21.45 293 ARG A C 1
ATOM 2340 O O . ARG A 1 275 ? 41.256 -9.409 9.627 1.00 23.65 293 ARG A O 1
ATOM 2348 N N A GLU A 1 276 ? 42.167 -7.518 8.861 0.50 22.33 294 GLU A N 1
ATOM 2349 N N B GLU A 1 276 ? 42.158 -7.491 8.891 0.50 21.89 294 GLU A N 1
ATOM 2350 C CA A GLU A 1 276 ? 43.492 -8.143 8.725 0.50 26.29 294 GLU A CA 1
ATOM 2351 C CA B GLU A 1 276 ? 43.478 -8.086 8.727 0.50 25.86 294 GLU A CA 1
ATOM 2352 C C A GLU A 1 276 ? 44.509 -7.112 8.285 0.50 27.96 294 GLU A C 1
ATOM 2353 C C B GLU A 1 276 ? 44.475 -6.984 8.446 0.50 26.82 294 GLU A C 1
ATOM 2354 O O A GLU A 1 276 ? 44.170 -6.026 7.762 0.50 24.86 294 GLU A O 1
ATOM 2355 O O B GLU A 1 276 ? 44.143 -5.949 7.831 0.50 22.88 294 GLU A O 1
#

Secondary structure (DSSP, 8-state):
---EEEEE-TT-SEEEEEETTTTEEEEEEEPPTT----EEEE-TTS-EEEE-SSEE---TTS-----EEPPTT---EEEE-TTS-EEEEE-STTEEEEEE----EEEEEEE--S-SSGGGS-S--EE-TTS-EEEEETTTTEEEEE-TTS-EEEEEE-SS---EEEE-TTS-EEEE-BTTSEEEEE-TTT--EEEEEEGGGSBS---SEEEEEEE-TTS-EEEEEE-TT-TTGGGS---SEEEE-TTSBEEEEE--TTT----EEEEE--

Foldseek 3Di:
DFWKKWFDFFPDFWIFIARQVVRATPDIDGHDPPWGWQEWEAFQVFWIWTFTFQWIFAHPVRHTQDIDGDDPQKTAEWYQDPVRWIWDWIFGVWTKIFTAHSRDTDAIETEHDVDHRSVQWAHYWDAAPVGWIWTQGAPQQWTWTAHSNHDTDDIGHHDAGWYYWDADPVRWIKIFRFQVQWIFIADRPPRDTPDIDHPVQAPDARAGTFADWDADPQLKIKTQRDHVVDPCVVVDFGFRIFIAGNSRYGPGTHTDVVNDPHRYMYIGPD

B-factor: mean 14.95, std 10.73, range [2.86, 64.22]

Sequence (270 aa):
SPQHLLVGGSGWNKKIAIINKDTKEEIVWEEYPLEKGWECNSVAATKAGEILFSYYSKGAKITRDGRELWNIAAPAAGGCCEQTARILPDGNALLVAWCGHPSTILEVNKGEVLSSKTEFETGIEERPHAQFRQINKNKKKKGNYLVPLFATSEEVVRREEIAPNGQQQLLNSSSVVKLSSGTPFSSAFLDNGDCLVACGGDDAAHCFVQLNLESNRIVVRRRVNANDIEEGVQLFFVAQLFPLQNGGLYICNWQGHDREAGKGKHPQLVEIDSEGKKVVWQLNDKVKFGISTICPIREE

Nearest PDB structures (foldseek):
  3no2-assembly1_A  TM=1.004E+00  e=1.101E-51  Bacteroides caccae ATCC 43185
  7bgb-assembly1_K  TM=6.309E-01  e=7.275E-06  Homo sapiens
  7mq8-assembly1_LT  TM=5.507E-01  e=2.115E-06  Homo sapiens
  7riz-assembly1_A  TM=5.927E-01  e=1.102E-04  Rhodopseudomonas palustris CGA009
  2p4o-assembly1_A  TM=6.308E-01  e=3.111E-04  Nostoc punctiforme PCC 73102

Solvent-accessible surface area: 11864 Å² total